Protein AF-A0A966MUZ6-F1 (afdb_monomer_lite)

Radius of gyration: 19.73 Å; chains: 1; bounding box: 74×38×49 Å

pLDDT: mean 81.15, std 21.23, range [25.34, 98.62]

Secondary structure (DSSP, 8-state):
----PPPPP---------PPPPPPSS--TT-PPPTTPPPP-HHHHB-----S-EEETTTTT--TTTSTT-S--EEEE-----B-HHHHHHHHHHHHHHGGG-B--SSS-SEEETTGGGT-HHHHHHHT-HHHHHHHHHHHTS---S-SSTTTTT-EEE--SSTTS-SS-S---SSS------SS-HHHH-PPPP------TTS--------

Sequence (211 aa):
MGISSAAGVDIGTVPDVISPVEFPTSRPSGYEWLPDEEAFDPAVHLELGEPEFSHTLADFGYSPADSEGLATDLAATGPFRILSDRGAAVLLESARRLRVFTRPASTRVENAVRGGCYRSRFLRDLCLSPEVTEAMSRIYGAPVAPHAMPVHLGHMNFEPTHLVDAVDKWHHDTIPLDYVMMVSDPRRLGLGAHEILEMPSREPAGIAHHH

Foldseek 3Di:
DDDDDDDDDCPDDDPDADDAADDDPDFPPPLAADPPQDADDCVQWFDWDAFPDWDFVVNLVDDPVNCPPPQARTDDTHDTGTTDPVNLVSLLVLVVVQQVVFCCPDPFAHTKQFLSLSHYNSQV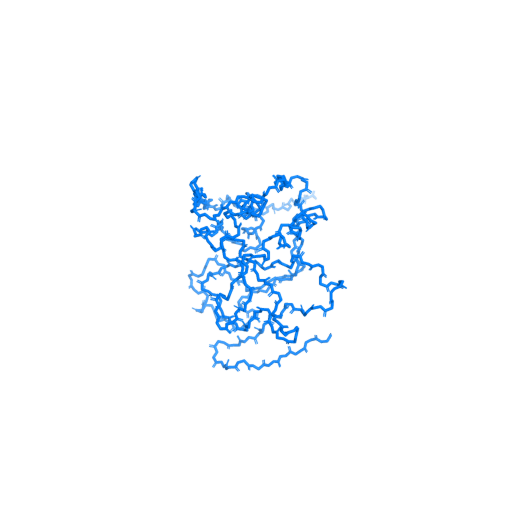CSLQPPVVQVSVCVNRVGHDGRDRDNRRRSMDQDQDPDLVDDSGDDDDDPDSDDDDDDSDDCVPPVRDDDDDDRDDPDDDDDDDDDD

Structure (mmCIF, N/CA/C/O backbone):
data_AF-A0A966MUZ6-F1
#
_entry.id   AF-A0A966MUZ6-F1
#
loop_
_atom_site.group_PDB
_atom_site.id
_atom_site.type_symbol
_atom_site.label_atom_id
_atom_site.label_alt_id
_atom_site.label_comp_id
_atom_site.label_asym_id
_atom_site.label_entity_id
_atom_site.label_seq_id
_atom_site.pdbx_PDB_ins_code
_atom_site.Cartn_x
_atom_site.Cartn_y
_atom_site.Cartn_z
_atom_site.occupancy
_atom_site.B_iso_or_equiv
_atom_site.auth_seq_id
_atom_site.auth_comp_id
_atom_site.auth_asym_id
_atom_site.auth_atom_id
_atom_site.pdbx_PDB_model_num
ATOM 1 N N . MET A 1 1 ? 53.654 -14.800 -4.041 1.00 37.38 1 MET A N 1
ATOM 2 C CA . MET A 1 1 ? 52.243 -15.236 -4.039 1.00 37.38 1 MET A CA 1
ATOM 3 C C . MET A 1 1 ? 51.460 -14.209 -3.246 1.00 37.38 1 MET A C 1
ATOM 5 O O . MET A 1 1 ? 51.498 -14.245 -2.026 1.00 37.38 1 MET A O 1
ATOM 9 N N . GLY A 1 2 ? 50.898 -13.216 -3.933 1.00 32.72 2 GLY A N 1
ATOM 10 C CA . GLY A 1 2 ? 50.076 -12.173 -3.324 1.00 32.72 2 GLY A CA 1
ATOM 11 C C . GLY A 1 2 ? 48.611 -12.502 -3.566 1.00 32.72 2 GLY A C 1
ATOM 12 O O . GLY A 1 2 ? 48.215 -12.708 -4.710 1.00 32.72 2 GLY A O 1
ATOM 13 N N . ILE A 1 3 ? 47.843 -12.600 -2.489 1.00 35.97 3 ILE A N 1
ATOM 14 C CA . ILE A 1 3 ? 46.386 -12.702 -2.514 1.00 35.97 3 ILE A CA 1
ATOM 15 C C . ILE A 1 3 ? 45.818 -11.341 -2.933 1.00 35.97 3 ILE A C 1
ATOM 17 O O . ILE A 1 3 ? 46.058 -10.329 -2.279 1.00 35.97 3 ILE A O 1
ATOM 21 N N . SER A 1 4 ? 45.125 -11.307 -4.069 1.00 33.34 4 SER A N 1
ATOM 22 C CA . SER A 1 4 ? 44.395 -10.129 -4.533 1.00 33.34 4 SER A CA 1
ATOM 23 C C . SER A 1 4 ? 43.101 -10.024 -3.724 1.00 33.34 4 SER A C 1
ATOM 25 O O . SER A 1 4 ? 42.264 -10.923 -3.768 1.00 33.34 4 SER A O 1
ATOM 27 N N . SER A 1 5 ? 42.983 -8.955 -2.936 1.00 37.09 5 SER A N 1
ATOM 28 C CA . SER A 1 5 ? 41.739 -8.556 -2.277 1.00 37.09 5 SER A CA 1
ATOM 29 C C . SER A 1 5 ? 40.750 -8.105 -3.346 1.00 37.09 5 SER A C 1
ATOM 31 O O . SER A 1 5 ? 41.046 -7.175 -4.096 1.00 37.09 5 SER A O 1
ATOM 33 N N . ALA A 1 6 ? 39.583 -8.744 -3.403 1.00 38.09 6 ALA A N 1
ATOM 34 C CA . ALA A 1 6 ? 38.456 -8.251 -4.179 1.00 38.09 6 ALA A CA 1
ATOM 35 C C . ALA A 1 6 ? 38.077 -6.850 -3.673 1.00 38.09 6 ALA A C 1
ATOM 37 O O . ALA A 1 6 ? 37.935 -6.635 -2.467 1.00 38.09 6 ALA A O 1
ATOM 38 N N . ALA A 1 7 ? 37.982 -5.893 -4.593 1.00 39.12 7 ALA A N 1
ATOM 39 C CA . ALA A 1 7 ? 37.491 -4.557 -4.305 1.00 39.12 7 ALA A CA 1
ATOM 40 C C . ALA A 1 7 ? 36.006 -4.653 -3.932 1.00 39.12 7 ALA A C 1
ATOM 42 O O . ALA A 1 7 ? 35.206 -5.183 -4.703 1.00 39.12 7 ALA A O 1
ATOM 43 N N . GLY A 1 8 ? 35.658 -4.178 -2.735 1.00 34.81 8 GLY A N 1
ATOM 44 C CA . GLY A 1 8 ? 34.270 -3.976 -2.344 1.00 34.81 8 GLY A CA 1
ATOM 45 C C . GLY A 1 8 ? 33.630 -2.947 -3.269 1.00 34.81 8 GLY A C 1
ATOM 46 O O . GLY A 1 8 ? 34.231 -1.914 -3.561 1.00 34.81 8 GLY A O 1
ATOM 47 N N . VAL A 1 9 ? 32.432 -3.260 -3.753 1.00 37.59 9 VAL A N 1
ATOM 48 C CA . VAL A 1 9 ? 31.582 -2.301 -4.453 1.00 37.59 9 VAL A CA 1
ATOM 49 C C . VAL A 1 9 ? 31.175 -1.242 -3.433 1.00 37.59 9 VAL A C 1
ATOM 51 O O . VAL A 1 9 ? 30.535 -1.556 -2.431 1.00 37.59 9 VAL A O 1
ATOM 54 N N . ASP A 1 10 ? 31.605 -0.008 -3.673 1.00 40.00 10 ASP A N 1
ATOM 55 C CA . ASP A 1 10 ? 31.152 1.177 -2.954 1.00 40.00 10 ASP A CA 1
ATOM 56 C C . ASP A 1 10 ? 29.676 1.403 -3.309 1.00 40.00 10 ASP A C 1
ATOM 58 O O . ASP A 1 10 ? 29.338 1.938 -4.366 1.00 40.00 10 ASP A O 1
ATOM 62 N N . ILE A 1 11 ? 28.786 0.883 -2.464 1.00 43.09 11 ILE A N 1
ATOM 63 C CA . ILE A 1 11 ? 27.360 1.206 -2.475 1.00 43.09 11 ILE A CA 1
ATOM 64 C C . ILE A 1 11 ? 27.229 2.641 -1.965 1.00 43.09 11 ILE A C 1
ATOM 66 O O . ILE A 1 11 ? 27.108 2.879 -0.765 1.00 43.09 11 ILE A O 1
ATOM 70 N N . GLY A 1 12 ? 27.356 3.586 -2.898 1.00 38.50 12 GLY A N 1
ATOM 71 C CA . GLY A 1 12 ? 27.330 5.019 -2.640 1.00 38.50 12 GLY A CA 1
ATOM 72 C C . GLY A 1 12 ? 26.199 5.453 -1.703 1.00 38.50 12 GLY A C 1
ATOM 73 O O . GLY A 1 12 ? 25.159 4.808 -1.587 1.00 38.50 12 GLY A O 1
ATOM 74 N N . THR A 1 13 ? 26.442 6.571 -1.020 1.00 43.03 13 THR A N 1
ATOM 75 C CA . THR A 1 13 ? 25.521 7.257 -0.104 1.00 43.03 13 THR A CA 1
ATOM 76 C C . THR A 1 13 ? 24.064 7.189 -0.560 1.00 43.03 13 THR A C 1
ATOM 78 O O . THR A 1 13 ? 23.758 7.583 -1.685 1.00 43.03 13 THR A O 1
ATOM 81 N N . VAL A 1 14 ? 23.191 6.726 0.343 1.00 46.84 14 VAL A N 1
ATOM 82 C CA . VAL A 1 14 ? 21.733 6.655 0.169 1.00 46.84 14 VAL A CA 1
ATOM 83 C C . VAL A 1 14 ? 21.221 7.975 -0.434 1.00 46.84 14 VAL A C 1
ATOM 85 O O . VAL A 1 14 ? 21.501 9.028 0.146 1.00 46.84 14 VAL A O 1
ATOM 88 N N . PRO A 1 15 ? 20.532 7.955 -1.590 1.00 51.25 15 PRO A N 1
ATOM 89 C CA . PRO A 1 15 ? 19.990 9.163 -2.207 1.00 51.25 15 PRO A CA 1
ATOM 90 C C . PRO A 1 15 ? 18.976 9.860 -1.285 1.00 51.25 15 PRO A C 1
ATOM 92 O O . PRO A 1 15 ? 18.403 9.230 -0.396 1.00 51.25 15 PRO A O 1
ATOM 95 N N . ASP A 1 16 ? 18.789 11.168 -1.497 1.00 61.94 16 ASP A N 1
ATOM 96 C CA . ASP A 1 16 ? 17.926 12.058 -0.709 1.00 61.94 16 ASP A CA 1
ATOM 97 C C . ASP A 1 16 ? 16.594 11.398 -0.317 1.00 61.94 16 ASP A C 1
ATOM 99 O O . ASP A 1 16 ? 15.773 11.036 -1.162 1.00 61.94 16 ASP A O 1
ATOM 103 N N . VAL A 1 17 ? 16.375 11.254 0.992 1.00 65.31 17 VAL A N 1
ATOM 104 C CA . VAL A 1 17 ? 15.118 10.753 1.555 1.00 65.31 17 VAL A CA 1
ATOM 105 C C . VAL A 1 17 ? 13.993 11.715 1.180 1.00 65.31 17 VAL A C 1
ATOM 107 O O . VAL A 1 17 ? 14.039 12.899 1.520 1.00 65.31 17 VAL A O 1
ATOM 110 N N . ILE A 1 18 ? 12.950 11.210 0.519 1.00 81.25 18 ILE A N 1
ATOM 111 C CA . ILE A 1 18 ? 11.734 11.990 0.286 1.00 81.25 18 ILE A CA 1
ATOM 112 C C . ILE A 1 18 ? 10.925 12.004 1.583 1.00 81.25 18 ILE A C 1
ATOM 114 O O . ILE A 1 18 ? 10.412 10.977 2.026 1.00 81.25 18 ILE A O 1
ATOM 118 N N . SER A 1 19 ? 10.788 13.180 2.195 1.00 80.81 19 SER A N 1
ATOM 119 C CA . SER A 1 19 ? 9.931 13.347 3.370 1.00 80.81 19 SER A CA 1
ATOM 120 C C . SER A 1 19 ? 8.457 13.128 2.997 1.00 80.81 19 SER A C 1
ATOM 122 O O . SER A 1 19 ? 7.959 13.811 2.095 1.00 80.81 19 SER A O 1
ATOM 124 N N . PRO A 1 20 ? 7.727 12.228 3.683 1.00 85.38 20 PRO A N 1
ATOM 125 C CA . PRO A 1 20 ? 6.303 12.045 3.442 1.00 85.38 20 PRO A CA 1
ATOM 126 C C . PRO A 1 20 ? 5.509 13.287 3.845 1.00 85.38 20 PRO A C 1
ATOM 128 O O . PRO A 1 20 ? 5.854 13.995 4.792 1.00 85.38 20 PRO A O 1
ATOM 131 N N . VAL A 1 21 ? 4.385 13.511 3.165 1.00 87.00 21 VAL A N 1
ATOM 132 C CA . VAL A 1 21 ? 3.378 14.463 3.644 1.00 87.00 21 VAL A CA 1
ATOM 133 C C . VAL A 1 21 ? 2.723 13.886 4.896 1.00 87.00 21 VAL A C 1
ATOM 135 O O . VAL A 1 21 ? 2.277 12.738 4.899 1.00 87.00 21 VAL A O 1
ATOM 138 N N . GLU A 1 22 ? 2.650 14.686 5.960 1.00 89.62 22 GLU A N 1
ATOM 139 C CA . GLU A 1 22 ? 2.007 14.267 7.203 1.00 89.62 22 GLU A CA 1
ATOM 140 C C . GLU A 1 22 ? 0.531 13.922 6.979 1.00 89.62 22 GLU A C 1
ATOM 142 O O . GLU A 1 22 ? -0.223 14.653 6.328 1.00 89.62 22 GLU A O 1
ATOM 147 N N . PHE A 1 23 ? 0.092 12.810 7.570 1.00 92.00 23 PHE A N 1
ATOM 148 C CA . PHE A 1 23 ? -1.319 12.458 7.551 1.00 92.00 23 PHE A CA 1
ATOM 149 C C . PHE A 1 23 ? -2.125 13.473 8.380 1.00 92.00 23 PHE A C 1
ATOM 151 O O . PHE A 1 23 ? -1.732 13.777 9.511 1.00 92.00 23 PHE A O 1
ATOM 158 N N . PRO A 1 24 ? -3.274 13.970 7.884 1.00 91.81 24 PRO A N 1
ATOM 159 C CA . PRO A 1 24 ? -4.056 14.977 8.588 1.00 91.81 24 PRO A CA 1
ATOM 160 C C . PRO A 1 24 ? -4.428 14.567 10.015 1.00 91.81 24 PRO A C 1
ATOM 162 O O . PRO A 1 24 ? -4.930 13.471 10.273 1.00 91.81 24 PRO A O 1
ATOM 165 N N . THR A 1 25 ? -4.223 15.488 10.955 1.00 87.94 25 THR A N 1
ATOM 166 C CA . THR A 1 25 ? -4.561 15.284 12.372 1.00 87.94 25 THR A CA 1
ATOM 167 C C . THR A 1 25 ? -6.066 15.387 12.633 1.00 87.94 25 THR A C 1
ATOM 169 O O . THR A 1 25 ? -6.579 14.786 13.581 1.00 87.94 25 THR A O 1
ATOM 172 N N . SER A 1 26 ? -6.794 16.108 11.776 1.00 88.50 26 SER A N 1
ATOM 173 C CA . SER A 1 26 ? -8.253 16.188 11.780 1.00 88.50 26 SER A CA 1
ATOM 174 C C . SER A 1 26 ? -8.867 15.160 10.828 1.00 88.50 26 SER A C 1
ATOM 176 O O . SER A 1 26 ? -8.300 14.810 9.794 1.00 88.50 26 SER A O 1
ATOM 178 N N . ARG A 1 27 ? -10.056 14.661 11.185 1.00 87.12 27 ARG A N 1
ATOM 179 C CA . ARG A 1 27 ? -10.825 13.733 10.347 1.00 87.12 27 ARG A CA 1
ATOM 180 C C . ARG A 1 27 ? -12.069 14.421 9.798 1.00 87.12 27 ARG A C 1
ATOM 182 O O . ARG A 1 27 ? -12.694 15.189 10.537 1.00 87.12 27 ARG A O 1
ATOM 189 N N . PRO A 1 28 ? -12.471 14.122 8.553 1.00 88.06 28 PRO A N 1
ATOM 190 C CA . PRO A 1 28 ? -13.767 14.549 8.052 1.00 88.06 28 PRO A CA 1
ATOM 191 C C . PRO A 1 28 ? -14.905 13.970 8.906 1.00 88.06 28 PRO A C 1
ATOM 193 O O . PRO A 1 28 ? -14.794 12.873 9.458 1.00 88.06 28 PRO A O 1
ATOM 196 N N . SER A 1 29 ? -16.020 14.694 8.995 1.00 91.12 29 SER A N 1
ATOM 197 C CA . SER A 1 29 ? -17.231 14.181 9.645 1.00 91.12 29 SER A CA 1
ATOM 198 C C . SER A 1 29 ? -17.694 12.880 8.975 1.00 91.12 29 SER A C 1
ATOM 200 O O . SER A 1 29 ? -17.621 12.749 7.751 1.00 91.12 29 SER A O 1
ATOM 202 N N . GLY A 1 30 ? -18.135 11.908 9.776 1.00 90.50 30 GLY A N 1
ATOM 203 C CA . GLY A 1 30 ? -18.559 10.594 9.298 1.00 90.50 30 GLY A CA 1
ATOM 204 C C . GLY A 1 30 ? -17.417 9.627 8.992 1.00 90.50 30 GLY A C 1
ATOM 205 O O . GLY A 1 30 ? -17.699 8.563 8.450 1.00 90.50 30 GLY A O 1
ATOM 206 N N . TYR A 1 31 ? -16.152 9.975 9.274 1.00 93.50 31 TYR A N 1
ATOM 207 C CA . TYR A 1 31 ? -14.979 9.090 9.197 1.00 93.50 31 TYR A CA 1
ATOM 208 C C . TYR A 1 31 ? -14.495 8.713 10.600 1.00 93.50 31 TYR A C 1
ATOM 210 O O . TYR A 1 31 ? -13.412 9.091 11.052 1.00 93.50 31 TYR A O 1
ATOM 218 N N . GLU A 1 32 ? -15.346 8.004 11.333 1.00 94.62 32 GLU A N 1
ATOM 219 C CA . GLU A 1 32 ? -14.999 7.437 12.628 1.00 94.62 32 GLU A CA 1
ATOM 220 C C . GLU A 1 32 ? -13.991 6.296 12.463 1.00 94.62 32 GLU A C 1
ATOM 222 O O . GLU A 1 32 ? -14.028 5.540 11.486 1.00 94.62 32 GLU A O 1
ATOM 227 N N . TRP A 1 33 ? -13.103 6.162 13.449 1.00 96.25 33 TRP A N 1
ATOM 228 C CA . TRP A 1 33 ? -12.219 5.007 13.527 1.00 96.25 33 TRP A CA 1
ATOM 229 C C . TRP A 1 33 ? -13.031 3.736 13.749 1.00 96.25 33 TRP A C 1
ATOM 231 O O . TRP A 1 33 ? -13.995 3.727 14.517 1.00 96.25 33 TRP A O 1
ATOM 241 N N . LEU A 1 34 ? -12.583 2.651 13.131 1.00 96.69 34 LEU A N 1
ATOM 242 C CA . LEU A 1 34 ? -13.007 1.311 13.476 1.00 96.69 34 LEU A CA 1
ATOM 243 C C . LEU A 1 34 ? -12.717 1.072 14.973 1.00 96.69 34 LEU A C 1
ATOM 245 O O . LEU A 1 34 ? -11.573 1.243 15.402 1.00 96.69 34 LEU A O 1
ATOM 249 N N . PRO A 1 35 ? -13.726 0.715 15.790 1.00 95.75 35 PRO A N 1
ATOM 250 C CA . PRO A 1 35 ? -13.513 0.439 17.212 1.00 95.75 35 PRO A CA 1
ATOM 251 C C . PRO A 1 35 ? -12.662 -0.820 17.412 1.00 95.75 35 PRO A C 1
ATOM 253 O O . PRO A 1 35 ? -12.691 -1.709 16.566 1.00 95.75 35 PRO A O 1
ATOM 256 N N . ASP A 1 36 ? -11.925 -0.923 18.515 1.00 95.19 36 ASP A N 1
ATOM 257 C CA . ASP A 1 36 ? -11.200 -2.151 18.896 1.00 95.19 36 ASP A CA 1
ATOM 258 C C . ASP A 1 36 ? -10.316 -2.740 17.774 1.00 95.19 36 ASP A C 1
ATOM 260 O O . ASP A 1 36 ? -10.179 -3.953 17.627 1.00 95.19 36 ASP A O 1
ATOM 264 N N . GLU A 1 37 ? -9.764 -1.879 16.915 1.00 96.62 37 GLU A N 1
ATOM 265 C CA . GLU A 1 37 ? -8.803 -2.284 15.895 1.00 96.62 37 GLU A CA 1
ATOM 266 C C . GLU A 1 37 ? -7.418 -2.445 16.528 1.00 96.62 37 GLU A C 1
ATOM 268 O O . GLU A 1 37 ? -6.976 -1.591 17.301 1.00 96.62 37 GLU A O 1
ATOM 273 N N . GLU A 1 38 ? -6.736 -3.540 16.195 1.00 97.81 38 GLU A N 1
ATOM 274 C CA . GLU A 1 38 ? -5.360 -3.771 16.627 1.00 97.81 38 GLU A CA 1
ATOM 275 C C . GLU A 1 38 ? -4.440 -2.661 16.111 1.00 97.81 38 GLU A C 1
ATOM 277 O O . GLU A 1 38 ? -4.517 -2.251 14.951 1.00 97.81 38 GLU A O 1
ATOM 282 N N . ALA A 1 39 ? -3.567 -2.163 16.985 1.00 97.81 39 ALA A N 1
ATOM 283 C CA . ALA A 1 39 ? -2.572 -1.178 16.597 1.00 97.81 39 ALA A CA 1
ATOM 284 C C . ALA A 1 39 ? -1.523 -1.827 15.688 1.00 97.81 39 ALA A C 1
ATOM 286 O O . ALA A 1 39 ? -1.045 -2.927 15.967 1.00 97.81 39 ALA A O 1
ATOM 287 N N . PHE A 1 40 ? -1.147 -1.127 14.619 1.00 98.56 40 PHE A N 1
ATOM 288 C CA . PHE A 1 40 ? -0.053 -1.569 13.771 1.00 98.56 40 PHE A CA 1
ATOM 289 C C . PHE A 1 40 ? 1.271 -1.499 14.541 1.00 98.56 40 PHE A C 1
ATOM 291 O O . PHE A 1 40 ? 1.626 -0.479 15.127 1.00 98.56 40 PHE A O 1
ATOM 298 N N . ASP A 1 41 ? 1.988 -2.610 14.503 1.00 98.56 41 ASP A N 1
ATOM 299 C CA . ASP A 1 41 ? 3.344 -2.793 15.016 1.00 98.56 41 ASP A CA 1
ATOM 300 C C . ASP A 1 41 ? 4.179 -3.461 13.911 1.00 98.56 41 ASP A C 1
ATOM 302 O O . ASP A 1 41 ? 3.896 -4.619 13.574 1.00 98.56 41 ASP A O 1
ATOM 306 N N . PRO A 1 42 ? 5.175 -2.777 13.327 1.00 98.44 42 PRO A N 1
ATOM 307 C CA . PRO A 1 42 ? 5.955 -3.334 12.231 1.00 98.44 42 PRO A CA 1
ATOM 308 C C . PRO A 1 42 ? 6.695 -4.620 12.623 1.00 98.44 42 PRO A C 1
ATOM 310 O O . PRO A 1 42 ? 6.810 -5.516 11.792 1.00 98.44 42 PRO A O 1
ATOM 313 N N . ALA A 1 43 ? 7.113 -4.779 13.884 1.00 98.38 43 ALA A N 1
ATOM 314 C CA . ALA A 1 43 ? 7.832 -5.970 14.342 1.00 98.38 43 ALA A CA 1
ATOM 315 C C . ALA A 1 43 ? 6.941 -7.222 14.430 1.00 98.38 43 ALA A C 1
ATOM 317 O O . ALA A 1 43 ? 7.442 -8.346 14.407 1.00 98.38 43 ALA A O 1
ATOM 318 N N . VAL A 1 44 ? 5.623 -7.039 14.541 1.00 98.62 44 VAL A N 1
ATOM 319 C CA . VAL A 1 44 ? 4.640 -8.132 14.600 1.00 98.62 44 VAL A CA 1
ATOM 320 C C . VAL A 1 44 ? 3.996 -8.373 13.238 1.00 98.62 44 VAL A C 1
ATOM 322 O O . VAL A 1 44 ? 3.724 -9.517 12.862 1.00 98.62 44 VAL A O 1
ATOM 325 N N . HIS A 1 45 ? 3.698 -7.301 12.508 1.00 98.62 45 HIS A N 1
ATOM 326 C CA . HIS A 1 45 ? 2.805 -7.350 11.354 1.00 98.62 45 HIS A CA 1
ATOM 327 C C . HIS A 1 45 ? 3.523 -7.376 10.010 1.00 98.62 45 HIS A C 1
ATOM 329 O O . HIS A 1 45 ? 2.898 -7.780 9.029 1.00 98.62 45 HIS A O 1
ATOM 335 N N . LEU A 1 46 ? 4.792 -6.969 9.942 1.00 98.56 46 LEU A N 1
ATOM 336 C CA . LEU A 1 46 ? 5.562 -7.019 8.705 1.00 98.56 46 LEU A CA 1
ATOM 337 C C . LEU A 1 46 ? 6.410 -8.287 8.625 1.00 98.56 46 LEU A C 1
ATOM 339 O O . LEU A 1 46 ? 6.927 -8.794 9.615 1.00 98.56 46 LEU A O 1
ATOM 343 N N . GLU A 1 47 ? 6.558 -8.775 7.402 1.00 97.50 47 GLU A N 1
ATOM 344 C CA . GLU A 1 47 ? 7.485 -9.834 7.015 1.00 97.50 47 GLU A CA 1
ATOM 345 C C . GLU A 1 47 ? 7.937 -9.530 5.582 1.00 97.50 47 GLU A C 1
ATOM 347 O O . GLU A 1 47 ? 7.537 -10.189 4.622 1.00 97.50 47 GLU A O 1
ATOM 352 N N . LEU A 1 48 ? 8.682 -8.429 5.448 1.00 97.31 48 LEU A N 1
ATOM 353 C CA . LEU A 1 48 ? 9.111 -7.878 4.164 1.00 97.31 48 LEU A CA 1
ATOM 354 C C . LEU A 1 48 ? 10.088 -8.846 3.483 1.00 97.31 48 LEU A C 1
ATOM 356 O O . LEU A 1 48 ? 11.172 -9.109 4.004 1.00 97.31 48 LEU A O 1
ATOM 360 N N . GLY A 1 49 ? 9.685 -9.379 2.334 1.00 95.62 49 GLY A N 1
ATOM 361 C CA . GLY A 1 49 ? 10.515 -10.184 1.443 1.00 95.62 49 GLY A CA 1
ATOM 362 C C . GLY A 1 49 ? 10.958 -9.400 0.209 1.00 95.62 49 GLY A C 1
ATOM 363 O O . GLY A 1 49 ? 10.613 -8.233 0.043 1.00 95.62 49 GLY A O 1
ATOM 364 N N . GLU A 1 50 ? 11.688 -10.076 -0.672 1.00 94.19 50 GLU A N 1
ATOM 365 C CA . GLU A 1 50 ? 12.149 -9.539 -1.957 1.00 94.19 50 GLU A CA 1
ATOM 366 C C . GLU A 1 50 ? 11.428 -10.252 -3.116 1.00 94.19 50 GLU A C 1
ATOM 368 O O . GLU A 1 50 ? 11.061 -11.427 -2.968 1.00 94.19 50 GLU A O 1
ATOM 373 N N . PRO A 1 51 ? 11.201 -9.579 -4.258 1.00 94.50 51 PRO A N 1
ATOM 374 C CA . PRO A 1 51 ? 10.638 -10.211 -5.447 1.00 94.50 51 PRO A CA 1
ATOM 375 C C . PRO A 1 51 ? 11.587 -11.262 -6.031 1.00 94.50 51 PRO A C 1
ATOM 377 O O . PRO A 1 51 ? 12.801 -11.073 -6.072 1.00 94.50 51 PRO A O 1
ATOM 380 N N . GLU A 1 52 ? 11.027 -12.371 -6.522 1.00 90.69 52 GLU A N 1
ATOM 381 C CA . GLU A 1 52 ? 11.810 -13.437 -7.173 1.00 90.69 52 GLU A CA 1
ATOM 382 C C . GLU A 1 52 ? 12.392 -12.985 -8.522 1.00 90.69 52 GLU A C 1
ATOM 384 O O . GLU A 1 52 ? 13.452 -13.451 -8.940 1.00 90.69 52 GLU A O 1
ATOM 389 N N . PHE A 1 53 ? 11.714 -12.051 -9.190 1.00 91.19 53 PHE A N 1
ATOM 390 C CA . PHE A 1 53 ? 12.155 -11.444 -10.438 1.00 91.19 53 PHE A CA 1
ATOM 391 C C . PHE A 1 53 ? 11.661 -10.001 -10.558 1.00 91.19 53 PHE A C 1
ATOM 393 O O . PHE A 1 53 ? 10.652 -9.612 -9.962 1.00 91.19 53 PHE A O 1
ATOM 400 N N . SER A 1 54 ? 12.352 -9.228 -11.387 1.00 94.88 54 SER A N 1
ATOM 401 C CA . SER A 1 54 ? 11.933 -7.908 -11.844 1.00 94.88 54 SER A CA 1
ATOM 402 C C . SER A 1 54 ? 12.058 -7.821 -13.362 1.00 94.88 54 SER A C 1
ATOM 404 O O . SER A 1 54 ? 12.904 -8.478 -13.966 1.00 94.88 54 SER A O 1
ATOM 406 N N . HIS A 1 55 ? 11.197 -7.009 -13.963 1.00 93.81 55 HIS A N 1
ATOM 407 C CA . HIS A 1 55 ? 11.245 -6.635 -15.368 1.00 93.81 55 HIS A CA 1
ATOM 408 C C . HIS A 1 55 ? 11.456 -5.130 -15.473 1.00 93.81 55 HIS A C 1
ATOM 410 O O . HIS A 1 55 ? 10.839 -4.348 -14.744 1.00 93.81 55 HIS A O 1
ATOM 416 N N . THR A 1 56 ? 12.305 -4.735 -16.406 1.00 93.56 56 THR A N 1
ATOM 417 C CA . THR A 1 56 ? 12.552 -3.348 -16.789 1.00 93.56 56 THR A CA 1
ATOM 418 C C . THR A 1 56 ? 11.628 -2.931 -17.928 1.00 93.56 56 THR A C 1
ATOM 420 O O . THR A 1 56 ? 11.098 -3.767 -18.656 1.00 93.56 56 THR A O 1
ATOM 423 N N . LEU A 1 57 ? 11.481 -1.629 -18.157 1.00 91.75 57 LEU A N 1
ATOM 424 C CA . LEU A 1 57 ? 10.773 -1.096 -19.323 1.00 91.75 57 LEU A CA 1
ATOM 425 C C . LEU A 1 57 ? 11.375 -1.623 -20.642 1.00 91.75 57 LEU A C 1
ATOM 427 O O . LEU A 1 57 ? 10.648 -1.881 -21.598 1.00 91.75 57 LEU A O 1
ATOM 431 N N . ALA A 1 58 ? 12.686 -1.864 -20.699 1.00 92.38 58 ALA A N 1
ATOM 432 C CA . ALA A 1 58 ? 13.317 -2.437 -21.886 1.00 92.38 58 ALA A CA 1
ATOM 433 C C . ALA A 1 58 ? 12.853 -3.879 -22.166 1.00 92.38 58 ALA A C 1
ATOM 435 O O . ALA A 1 58 ? 12.664 -4.230 -23.332 1.00 92.38 58 ALA A O 1
ATOM 436 N N . ASP A 1 59 ? 12.602 -4.683 -21.125 1.00 91.12 59 ASP A N 1
ATOM 437 C CA . ASP A 1 59 ? 12.055 -6.043 -21.269 1.00 91.12 59 ASP A CA 1
ATOM 438 C C . ASP A 1 59 ? 10.652 -6.025 -21.899 1.00 91.12 59 ASP A C 1
ATOM 440 O O . ASP A 1 59 ? 10.279 -6.946 -22.620 1.00 91.12 59 ASP A O 1
ATOM 444 N N . PHE A 1 60 ? 9.917 -4.925 -21.712 1.00 87.94 60 PHE A N 1
ATOM 445 C CA . PHE A 1 60 ? 8.620 -4.653 -22.337 1.00 87.94 60 PHE A CA 1
ATOM 446 C C . PHE A 1 60 ? 8.713 -3.935 -23.699 1.00 87.94 60 PHE A C 1
ATOM 448 O O . PHE A 1 60 ? 7.693 -3.565 -24.283 1.00 87.94 60 PHE A O 1
ATOM 455 N N . GLY A 1 61 ? 9.919 -3.728 -24.236 1.00 90.94 61 GLY A N 1
ATOM 456 C CA . GLY A 1 61 ? 10.138 -3.135 -25.558 1.00 90.94 61 GLY A CA 1
ATOM 457 C C . GLY A 1 61 ? 10.133 -1.605 -25.602 1.00 90.94 61 GLY A C 1
ATOM 458 O O . GLY A 1 61 ? 10.106 -1.037 -26.697 1.00 90.94 61 GLY A O 1
ATOM 459 N N . TYR A 1 62 ? 10.180 -0.926 -24.453 1.00 89.38 62 TYR A N 1
ATOM 460 C CA . TYR A 1 62 ? 10.373 0.523 -24.410 1.00 89.38 62 TYR A CA 1
ATOM 461 C C . TYR A 1 62 ? 11.814 0.881 -24.780 1.00 89.38 62 TYR A C 1
ATOM 463 O O . TYR A 1 62 ? 12.777 0.227 -24.373 1.00 89.38 62 TYR A O 1
ATOM 471 N N . SER A 1 63 ? 11.971 1.935 -25.577 1.00 91.56 63 SER A N 1
ATOM 472 C CA . SER A 1 63 ? 13.286 2.434 -25.964 1.00 91.56 63 SER A CA 1
ATOM 473 C C . SER A 1 63 ? 13.886 3.319 -24.863 1.00 91.56 63 SER A C 1
ATOM 475 O O . SER A 1 63 ? 13.151 3.888 -24.058 1.00 91.56 63 SER A O 1
ATOM 477 N N . PRO A 1 64 ? 15.212 3.549 -24.858 1.00 89.06 64 PRO A N 1
ATOM 478 C CA . PRO A 1 64 ? 15.831 4.502 -23.934 1.00 89.06 64 PRO A CA 1
ATOM 479 C C . PRO A 1 64 ? 15.240 5.920 -24.005 1.00 89.06 64 PRO A C 1
ATOM 481 O O . PRO A 1 64 ? 15.270 6.636 -23.012 1.00 89.06 64 PRO A O 1
ATOM 484 N N . ALA A 1 65 ? 14.698 6.319 -25.162 1.00 90.62 65 ALA A N 1
ATOM 485 C CA . ALA A 1 65 ? 14.026 7.606 -25.327 1.00 90.62 65 ALA A CA 1
ATOM 486 C C . ALA A 1 65 ? 12.647 7.645 -24.645 1.00 90.62 65 ALA A C 1
ATOM 488 O O . ALA A 1 65 ? 12.215 8.710 -24.220 1.00 90.62 65 ALA A O 1
ATOM 489 N N . ASP A 1 66 ? 11.965 6.501 -24.517 1.00 86.88 66 ASP A N 1
ATOM 490 C CA . ASP A 1 66 ? 10.688 6.411 -23.799 1.00 86.88 66 ASP A CA 1
ATOM 491 C C . ASP A 1 66 ? 10.889 6.478 -22.274 1.00 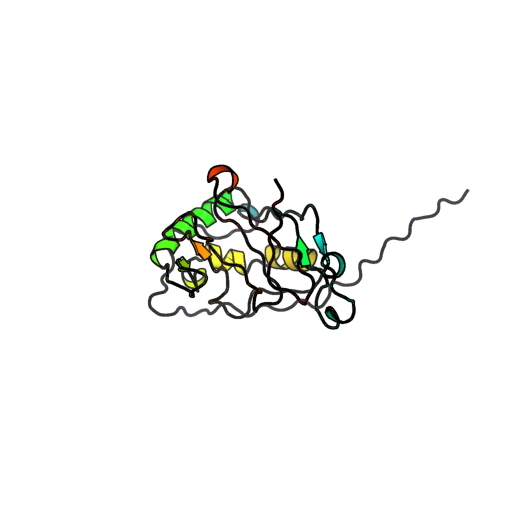86.88 66 ASP A C 1
ATOM 493 O O . ASP A 1 66 ? 10.000 6.928 -21.555 1.00 86.88 66 ASP A O 1
ATOM 497 N N . SER A 1 67 ? 12.067 6.068 -21.790 1.00 85.12 67 SER A N 1
ATOM 498 C CA . SER A 1 67 ? 12.422 6.058 -20.363 1.00 85.12 67 SER A CA 1
ATOM 499 C C . SER A 1 67 ? 13.212 7.292 -19.908 1.00 85.12 67 SER A C 1
ATOM 501 O O . SER A 1 67 ? 13.631 7.371 -18.750 1.00 85.12 67 SER A O 1
ATOM 503 N N . GLU A 1 68 ? 13.450 8.259 -20.798 1.00 89.56 68 GLU A N 1
ATOM 504 C CA . GLU A 1 68 ? 14.230 9.455 -20.479 1.00 89.56 68 GLU A CA 1
ATOM 505 C C . GLU A 1 68 ? 13.525 10.298 -19.400 1.00 89.56 68 GLU A C 1
ATOM 507 O O . GLU A 1 68 ? 12.381 10.723 -19.553 1.00 89.56 68 GLU A O 1
ATOM 512 N N . GLY A 1 69 ? 14.222 10.557 -18.288 1.00 86.75 69 GLY A N 1
ATOM 513 C CA . GLY A 1 69 ? 13.708 11.372 -17.182 1.00 86.75 69 GLY A CA 1
ATOM 514 C C . GLY A 1 69 ? 12.787 10.643 -16.198 1.00 86.75 69 GLY A C 1
ATOM 515 O O . GLY A 1 69 ? 12.288 11.281 -15.269 1.00 86.75 69 GLY A O 1
ATOM 516 N N . LEU A 1 70 ? 12.574 9.332 -16.357 1.00 90.50 70 LEU A N 1
ATOM 517 C CA . LEU A 1 70 ? 11.881 8.527 -15.353 1.00 90.50 70 LEU A CA 1
ATOM 518 C C . LEU A 1 70 ? 12.757 8.325 -14.111 1.00 90.50 70 LEU A C 1
ATOM 520 O O . LEU A 1 70 ? 13.983 8.264 -14.191 1.00 90.50 70 LEU A O 1
ATOM 524 N N . ALA A 1 71 ? 12.111 8.212 -12.950 1.00 89.81 71 ALA A N 1
ATOM 525 C CA . ALA A 1 71 ? 12.804 7.990 -11.680 1.00 89.81 71 ALA A CA 1
ATOM 526 C C . ALA A 1 71 ? 13.392 6.571 -11.570 1.00 89.81 71 ALA A C 1
ATOM 528 O O . ALA A 1 71 ? 14.329 6.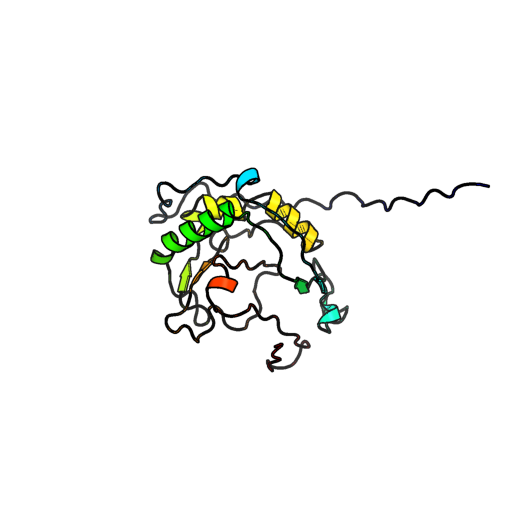357 -10.809 1.00 89.81 71 ALA A O 1
ATOM 529 N N . THR A 1 72 ? 12.829 5.619 -12.314 1.00 92.81 72 THR A N 1
ATOM 530 C CA . THR A 1 72 ? 13.231 4.213 -12.362 1.00 92.81 72 THR A CA 1
ATOM 531 C C . THR A 1 72 ? 12.899 3.629 -13.733 1.00 92.81 72 THR A C 1
ATOM 533 O O . THR A 1 72 ? 11.991 4.114 -14.412 1.00 92.81 72 THR A O 1
ATOM 536 N N . ASP A 1 73 ? 13.637 2.601 -14.138 1.00 92.81 73 ASP A N 1
ATOM 537 C CA . ASP A 1 73 ? 13.346 1.775 -15.306 1.00 92.81 73 ASP A CA 1
ATOM 538 C C . ASP A 1 73 ? 12.575 0.495 -14.949 1.00 92.81 73 ASP A C 1
ATOM 540 O O . ASP A 1 73 ? 12.277 -0.296 -15.845 1.00 92.81 73 ASP A O 1
ATOM 544 N N . LEU A 1 74 ? 12.229 0.283 -13.674 1.00 93.75 74 LEU A N 1
ATOM 545 C CA . LEU A 1 74 ? 11.403 -0.839 -13.246 1.00 93.75 74 LEU A CA 1
ATOM 546 C C . LEU A 1 74 ? 10.006 -0.744 -13.873 1.00 93.75 74 LEU A C 1
ATOM 548 O O . LEU A 1 74 ? 9.317 0.264 -13.737 1.00 93.75 74 LEU A O 1
ATOM 552 N N . ALA A 1 75 ? 9.570 -1.832 -14.501 1.00 92.00 75 ALA A N 1
ATOM 553 C CA . ALA A 1 75 ? 8.235 -1.962 -15.071 1.00 92.00 75 ALA A CA 1
ATOM 554 C C . ALA A 1 75 ? 7.327 -2.880 -14.245 1.00 92.00 75 ALA A C 1
ATOM 556 O O . ALA A 1 75 ? 6.147 -2.588 -14.074 1.00 92.00 75 ALA A O 1
ATOM 557 N N . ALA A 1 76 ? 7.859 -3.994 -13.736 1.00 92.81 76 ALA A N 1
ATOM 558 C CA . ALA A 1 76 ? 7.089 -4.954 -12.952 1.00 92.81 76 ALA A CA 1
ATOM 559 C C . ALA A 1 76 ? 7.985 -5.814 -12.056 1.00 92.81 76 ALA A C 1
ATOM 561 O O . ALA A 1 76 ? 9.182 -5.959 -12.298 1.00 92.81 76 ALA A O 1
ATOM 562 N N . THR A 1 77 ? 7.384 -6.442 -11.047 1.00 93.50 77 THR A N 1
ATOM 563 C CA . THR A 1 77 ? 8.039 -7.460 -10.215 1.00 93.50 77 THR A CA 1
ATOM 564 C C . THR A 1 77 ? 7.157 -8.692 -10.072 1.00 93.50 77 THR A C 1
ATOM 566 O O . THR A 1 77 ? 5.937 -8.622 -10.234 1.00 93.50 77 THR A O 1
ATOM 569 N N . GLY A 1 78 ? 7.780 -9.827 -9.758 1.00 90.00 78 GLY A N 1
ATOM 570 C CA . GLY A 1 78 ? 7.068 -10.988 -9.238 1.00 90.00 78 GLY A CA 1
ATOM 571 C C . GLY A 1 78 ? 6.481 -10.714 -7.847 1.00 90.00 78 GLY A C 1
ATOM 572 O O . GLY A 1 78 ? 6.905 -9.778 -7.170 1.00 90.00 78 GLY A O 1
ATOM 573 N N . PRO A 1 79 ? 5.517 -11.526 -7.381 1.00 91.00 79 PRO A N 1
ATOM 574 C CA . PRO A 1 79 ? 4.923 -11.343 -6.062 1.00 91.00 79 PRO A CA 1
ATOM 575 C C . PRO A 1 79 ? 5.957 -11.555 -4.950 1.00 91.00 79 PRO A C 1
ATOM 577 O O . PRO A 1 79 ? 6.778 -12.469 -5.006 1.00 91.00 79 PRO A O 1
ATOM 580 N N . PHE A 1 80 ? 5.860 -10.754 -3.892 1.00 92.56 80 PHE A N 1
ATOM 581 C CA . PHE A 1 80 ? 6.686 -10.872 -2.693 1.00 92.56 80 PHE A CA 1
ATOM 582 C C . PHE A 1 80 ? 5.858 -10.624 -1.434 1.00 92.56 80 PHE A C 1
ATOM 584 O O . PHE A 1 80 ? 4.708 -10.180 -1.479 1.00 92.56 80 PHE A O 1
ATOM 591 N N . ARG A 1 81 ? 6.430 -10.974 -0.281 1.00 93.88 81 ARG A N 1
ATOM 592 C CA . ARG A 1 81 ? 5.748 -10.869 1.009 1.00 93.88 81 ARG A CA 1
ATOM 593 C C . ARG A 1 81 ? 5.922 -9.471 1.599 1.00 93.88 81 ARG A C 1
ATOM 595 O O . ARG A 1 81 ? 7.012 -8.915 1.563 1.00 93.88 81 ARG A O 1
ATOM 602 N N . ILE A 1 82 ? 4.843 -8.923 2.160 1.00 96.00 82 ILE A N 1
ATOM 603 C CA . ILE A 1 82 ? 4.863 -7.662 2.921 1.00 96.00 82 ILE A CA 1
ATOM 604 C C . ILE A 1 82 ? 4.442 -7.914 4.369 1.00 96.00 82 ILE A C 1
ATOM 606 O O . ILE A 1 82 ? 5.099 -7.467 5.307 1.00 96.00 82 ILE A O 1
ATOM 610 N N . LEU A 1 83 ? 3.334 -8.631 4.555 1.00 96.88 83 LEU A N 1
ATOM 611 C CA . LEU A 1 83 ? 2.742 -8.876 5.865 1.00 96.88 83 LEU A CA 1
ATOM 612 C C . LEU A 1 83 ? 3.118 -10.254 6.402 1.00 96.88 83 LEU A C 1
ATOM 614 O O . LEU A 1 83 ? 3.133 -11.238 5.659 1.00 96.88 83 LEU A O 1
ATOM 618 N N . SER A 1 84 ? 3.313 -10.324 7.716 1.00 96.94 84 SER A N 1
ATOM 619 C CA . SER A 1 84 ? 3.290 -11.584 8.455 1.00 96.94 84 SER A CA 1
ATOM 620 C C . SER A 1 84 ? 1.885 -12.197 8.424 1.00 96.94 84 SER A C 1
ATOM 622 O O . SER A 1 84 ? 0.900 -11.532 8.088 1.00 96.94 84 SER A O 1
ATOM 624 N N . ASP A 1 85 ? 1.745 -13.452 8.856 1.00 95.19 85 ASP A N 1
ATOM 625 C CA . ASP A 1 85 ? 0.425 -14.091 8.955 1.00 95.19 85 ASP A CA 1
ATOM 626 C C . ASP A 1 85 ? -0.519 -13.317 9.895 1.00 95.19 85 ASP A C 1
ATOM 628 O O . ASP A 1 85 ? -1.725 -13.234 9.642 1.00 95.19 85 ASP A O 1
ATOM 632 N N . ARG A 1 86 ? 0.021 -12.694 10.958 1.00 97.19 86 ARG A N 1
ATOM 633 C CA . ARG A 1 86 ? -0.762 -11.829 11.850 1.00 97.19 86 ARG A CA 1
ATOM 634 C C . ARG A 1 86 ? -1.156 -10.532 11.153 1.00 97.19 86 ARG A C 1
ATOM 636 O O . ARG A 1 86 ? -2.329 -10.169 11.208 1.00 97.19 86 ARG A O 1
ATOM 643 N N . GLY A 1 87 ? -0.216 -9.872 10.473 1.00 97.56 87 GLY A N 1
ATOM 644 C CA . GLY A 1 87 ? -0.488 -8.659 9.698 1.00 97.56 87 GLY A CA 1
ATOM 645 C C . GLY A 1 87 ? -1.576 -8.875 8.649 1.00 97.56 87 GLY A C 1
ATOM 646 O O . GLY A 1 87 ? -2.526 -8.097 8.573 1.00 97.56 87 GLY A O 1
ATOM 647 N N . ALA A 1 88 ? -1.497 -9.982 7.908 1.00 95.62 88 ALA A N 1
ATOM 648 C CA . ALA A 1 88 ? -2.498 -10.364 6.920 1.00 95.62 88 ALA A CA 1
ATOM 649 C C . ALA A 1 88 ? -3.874 -10.612 7.560 1.00 95.62 88 ALA A C 1
ATOM 651 O O . ALA A 1 88 ? -4.891 -10.161 7.035 1.00 95.62 88 ALA A O 1
ATOM 652 N N . ALA A 1 89 ? -3.923 -11.282 8.717 1.00 95.31 89 ALA A N 1
ATOM 653 C CA . ALA A 1 89 ? -5.174 -11.525 9.433 1.00 95.31 89 ALA A CA 1
ATOM 654 C C . ALA A 1 89 ? -5.839 -10.226 9.919 1.00 95.31 89 ALA A C 1
ATOM 656 O O . ALA A 1 89 ? -7.055 -10.079 9.779 1.00 95.31 89 ALA A O 1
ATOM 657 N N . VAL A 1 90 ? -5.059 -9.285 10.460 1.00 97.62 90 VAL A N 1
ATOM 658 C CA . VAL A 1 90 ? -5.576 -7.983 10.907 1.00 97.62 90 VAL A CA 1
ATOM 659 C C . VAL A 1 90 ? -6.048 -7.158 9.711 1.00 97.62 90 VAL A C 1
ATOM 661 O O . VAL A 1 90 ? -7.170 -6.658 9.739 1.00 97.62 90 VAL A O 1
ATOM 664 N N . LEU A 1 91 ? -5.267 -7.087 8.626 1.00 97.00 91 LEU A N 1
ATOM 665 C CA . LEU A 1 91 ? -5.666 -6.347 7.428 1.00 97.00 91 LEU A CA 1
ATOM 666 C C . LEU A 1 91 ? -6.947 -6.909 6.799 1.00 97.00 91 LEU A C 1
ATOM 668 O O . LEU A 1 91 ? -7.818 -6.140 6.393 1.00 97.00 91 LEU A O 1
ATOM 672 N N . LEU A 1 92 ? -7.086 -8.237 6.742 1.00 95.19 92 LEU A N 1
ATOM 673 C CA . LEU A 1 92 ? -8.294 -8.889 6.239 1.00 95.19 92 LEU A CA 1
ATOM 674 C C . LEU A 1 92 ? -9.520 -8.557 7.094 1.00 95.19 92 LEU A C 1
ATOM 676 O O . LEU A 1 92 ? -10.600 -8.309 6.554 1.00 95.19 92 LEU A O 1
ATOM 680 N N . GLU A 1 93 ? -9.368 -8.525 8.417 1.00 96.38 93 GLU A N 1
ATOM 681 C CA . GLU A 1 93 ? -10.447 -8.118 9.313 1.00 96.38 93 GLU A CA 1
ATOM 682 C C . GLU A 1 93 ? -10.800 -6.635 9.134 1.00 96.38 93 GLU A C 1
ATOM 684 O O . GLU A 1 93 ? -11.972 -6.298 8.951 1.00 96.38 93 GLU A O 1
ATOM 689 N N . SER A 1 94 ? -9.806 -5.744 9.078 1.00 97.12 94 SER A N 1
ATOM 690 C CA . SER A 1 94 ? -10.022 -4.324 8.781 1.00 97.12 94 SER A CA 1
ATOM 691 C C . SER A 1 94 ? -10.735 -4.134 7.439 1.00 97.12 94 SER A C 1
ATOM 693 O O . SER A 1 94 ? -11.709 -3.386 7.371 1.00 97.12 94 SER A O 1
ATOM 695 N N . ALA A 1 95 ? -10.342 -4.858 6.386 1.00 96.19 95 ALA A N 1
ATOM 696 C CA . ALA A 1 95 ? -10.994 -4.800 5.078 1.00 96.19 95 ALA A CA 1
ATOM 697 C C . ALA A 1 95 ? -12.466 -5.240 5.138 1.00 96.19 95 ALA A C 1
ATOM 699 O O . ALA A 1 95 ? -13.343 -4.546 4.618 1.00 96.19 95 ALA A O 1
ATOM 700 N N . ARG A 1 96 ? -12.779 -6.341 5.837 1.00 95.38 96 ARG A N 1
ATOM 701 C CA . ARG A 1 96 ? -14.170 -6.795 6.044 1.00 95.38 96 ARG A CA 1
ATOM 702 C C . ARG A 1 96 ? -15.020 -5.737 6.732 1.00 95.38 96 ARG A C 1
ATOM 704 O O . ARG A 1 96 ? -16.154 -5.494 6.325 1.00 95.38 96 ARG A O 1
ATOM 711 N N . ARG A 1 97 ? -14.462 -5.081 7.746 1.00 97.06 97 ARG A N 1
ATOM 712 C CA . ARG A 1 97 ? -15.136 -4.017 8.494 1.00 97.06 97 ARG A CA 1
ATOM 713 C C . ARG A 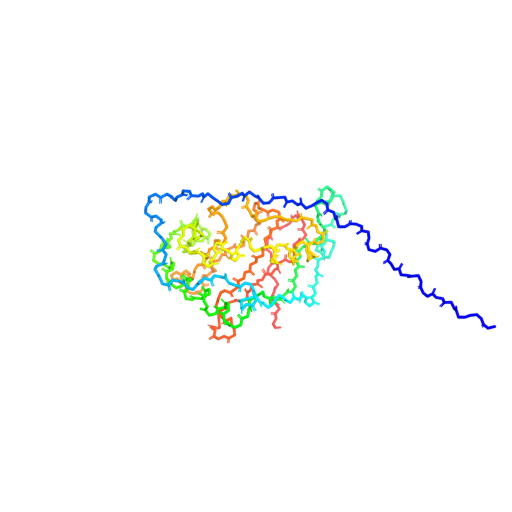1 97 ? -15.292 -2.742 7.668 1.00 97.06 97 ARG A C 1
ATOM 715 O O . ARG A 1 97 ? -16.306 -2.062 7.790 1.00 97.06 97 ARG A O 1
ATOM 722 N N . LEU A 1 98 ? -14.334 -2.438 6.791 1.00 97.00 98 LEU A N 1
ATOM 723 C CA . LEU A 1 98 ? -14.406 -1.307 5.866 1.00 97.00 98 LEU A CA 1
ATOM 724 C C . LEU A 1 98 ? -15.409 -1.523 4.725 1.00 97.00 98 LEU A C 1
ATOM 726 O O . LEU A 1 98 ? -15.895 -0.540 4.166 1.00 97.00 98 LEU A O 1
ATOM 730 N N . ARG A 1 99 ? -15.775 -2.773 4.404 1.00 95.38 99 ARG A N 1
ATOM 731 C CA . ARG A 1 99 ? -16.670 -3.121 3.284 1.00 95.38 99 ARG A CA 1
ATOM 732 C C . ARG A 1 99 ? -18.007 -2.372 3.304 1.00 95.38 99 ARG A C 1
ATOM 734 O O . ARG A 1 99 ? -18.551 -2.064 2.247 1.00 95.38 99 ARG A O 1
ATOM 741 N N . VAL A 1 100 ? -18.526 -2.007 4.479 1.00 95.25 100 VAL A N 1
ATOM 742 C CA . VAL A 1 100 ? -19.776 -1.224 4.614 1.00 95.25 100 VAL A CA 1
ATOM 743 C C . VAL A 1 100 ? -19.682 0.196 4.029 1.00 95.25 100 VAL A C 1
ATOM 745 O O . VAL A 1 100 ? -20.702 0.831 3.753 1.00 95.25 100 VAL A O 1
ATOM 748 N N . PHE A 1 101 ? -18.466 0.701 3.812 1.00 95.56 101 PHE A N 1
ATOM 749 C CA . PHE A 1 101 ? -18.196 2.017 3.229 1.00 95.56 101 PHE A CA 1
ATOM 750 C C . PHE A 1 101 ? -17.933 1.966 1.721 1.00 95.56 101 PHE A C 1
ATOM 752 O O . PHE A 1 101 ? -17.602 2.997 1.137 1.00 95.56 101 PHE A O 1
ATOM 759 N N . THR A 1 102 ? -18.082 0.799 1.088 1.00 95.19 102 THR A N 1
ATOM 760 C CA . THR A 1 102 ? -17.882 0.640 -0.356 1.00 95.19 102 THR A CA 1
ATOM 761 C C . THR A 1 102 ? -18.803 1.551 -1.155 1.00 95.19 102 THR A C 1
ATOM 763 O O . THR A 1 102 ? -19.983 1.732 -0.837 1.00 95.19 102 THR A O 1
ATOM 766 N N . ARG A 1 103 ? -18.249 2.162 -2.198 1.00 92.69 103 ARG A N 1
ATOM 767 C CA . ARG A 1 103 ? -18.969 2.955 -3.193 1.00 92.69 103 ARG A CA 1
ATOM 768 C C . ARG A 1 103 ? -18.381 2.661 -4.577 1.00 92.69 103 ARG A C 1
ATOM 770 O O . ARG A 1 103 ? -17.189 2.348 -4.654 1.00 92.69 103 ARG A O 1
ATOM 777 N N . PRO A 1 104 ? -19.162 2.835 -5.654 1.00 90.44 104 PRO A N 1
ATOM 778 C CA . PRO A 1 104 ? -18.612 2.900 -7.000 1.00 90.44 104 PRO A CA 1
ATOM 779 C C . PRO A 1 104 ? -17.549 3.986 -7.086 1.00 90.44 104 PRO A C 1
ATOM 781 O O . PRO A 1 104 ? -17.820 5.152 -6.790 1.00 90.44 104 PRO A O 1
ATOM 784 N N . ALA A 1 105 ? -16.333 3.597 -7.464 1.00 84.88 105 ALA A N 1
ATOM 785 C CA . ALA A 1 105 ? -15.245 4.546 -7.670 1.00 84.88 105 ALA A CA 1
ATOM 786 C C . ALA A 1 105 ? -15.199 5.046 -9.115 1.00 84.88 105 ALA A C 1
ATOM 788 O O . ALA A 1 105 ? -14.774 6.171 -9.362 1.00 84.88 105 ALA A O 1
ATOM 789 N N . SER A 1 106 ? -15.624 4.221 -10.074 1.00 83.31 106 SER A N 1
ATOM 790 C CA . SER A 1 106 ? -15.699 4.573 -11.494 1.00 83.31 106 SER A CA 1
ATOM 791 C C . SER A 1 106 ? -16.516 3.531 -12.268 1.00 83.31 106 SER A C 1
ATOM 793 O O . SER A 1 106 ? -16.999 2.556 -11.701 1.00 83.31 106 SER A O 1
ATOM 795 N N . THR A 1 107 ? -16.622 3.686 -13.591 1.00 81.12 107 THR A N 1
ATOM 796 C CA . THR A 1 107 ? -17.123 2.630 -14.496 1.00 81.12 107 THR A CA 1
ATOM 797 C C . THR A 1 107 ? -16.198 1.402 -14.572 1.00 81.12 107 THR A C 1
ATOM 799 O O . THR A 1 107 ? -16.577 0.367 -15.135 1.00 81.12 107 THR A O 1
ATOM 802 N N . ARG A 1 108 ? -14.977 1.524 -14.033 1.00 80.69 108 ARG A N 1
ATOM 803 C CA . ARG A 1 108 ? -13.951 0.481 -13.963 1.00 80.69 108 ARG A CA 1
ATOM 804 C C . ARG A 1 108 ? -14.051 -0.334 -12.671 1.00 80.69 108 ARG A C 1
ATOM 806 O O . ARG A 1 108 ? -14.005 -1.552 -12.758 1.00 80.69 108 ARG A O 1
ATOM 813 N N . VAL A 1 109 ? -14.259 0.322 -11.528 1.00 85.25 109 VAL A N 1
ATOM 814 C CA . VAL A 1 109 ? -14.308 -0.317 -10.201 1.00 85.25 109 VAL A CA 1
ATOM 815 C C . VAL A 1 109 ? -15.675 -0.108 -9.546 1.00 85.25 109 VAL A C 1
ATOM 817 O O . VAL A 1 109 ? -16.009 1.010 -9.133 1.00 85.25 109 VAL A O 1
ATOM 820 N N . GLU A 1 110 ? -16.440 -1.197 -9.420 1.00 88.38 110 GLU A N 1
ATOM 821 C CA . GLU A 1 110 ? -17.798 -1.199 -8.854 1.00 88.38 110 GLU A CA 1
ATOM 822 C C . GLU A 1 110 ? -17.807 -0.992 -7.334 1.00 88.38 110 GLU A C 1
ATOM 824 O O . GLU A 1 110 ? -18.605 -0.208 -6.826 1.00 88.38 110 GLU A O 1
ATOM 829 N N . ASN A 1 111 ? -16.914 -1.667 -6.604 1.00 91.44 111 ASN A N 1
ATOM 830 C CA . ASN A 1 111 ? -16.912 -1.663 -5.144 1.00 91.44 111 ASN A CA 1
ATOM 831 C C . ASN A 1 111 ? -15.541 -1.252 -4.611 1.00 91.44 111 ASN A C 1
ATOM 833 O O . ASN A 1 111 ? -14.592 -2.030 -4.646 1.00 91.44 111 ASN A O 1
ATOM 837 N N . ALA A 1 112 ? -15.437 -0.034 -4.077 1.00 94.12 112 ALA A N 1
ATOM 838 C CA . ALA A 1 112 ? -14.185 0.467 -3.523 1.00 94.12 112 ALA A CA 1
ATOM 839 C C . ALA A 1 112 ? -14.363 1.294 -2.253 1.00 94.12 112 ALA A C 1
ATOM 841 O O . ALA A 1 112 ? -15.370 1.977 -2.062 1.00 94.12 112 ALA A O 1
ATOM 842 N N . VAL A 1 113 ? -13.326 1.301 -1.416 1.00 95.50 113 VAL A N 1
ATOM 843 C CA . VAL A 1 113 ? -13.199 2.198 -0.262 1.00 95.50 113 VAL A CA 1
ATOM 844 C C . VAL A 1 113 ? -12.033 3.151 -0.499 1.00 95.50 113 VAL A C 1
ATOM 846 O O . VAL A 1 113 ? -10.868 2.800 -0.325 1.00 95.50 113 VAL A O 1
ATOM 849 N N . ARG A 1 114 ? -12.349 4.394 -0.878 1.00 93.56 114 ARG A N 1
ATOM 850 C CA . ARG A 1 114 ? -11.398 5.517 -0.830 1.00 93.56 114 ARG A CA 1
ATOM 851 C C . ARG A 1 114 ? -11.390 6.128 0.573 1.00 93.56 114 ARG A C 1
ATOM 853 O O . ARG A 1 114 ? -12.421 6.170 1.241 1.00 93.56 114 ARG A O 1
ATOM 860 N N . GLY A 1 115 ? -10.229 6.601 1.026 1.00 93.94 115 GLY A N 1
ATOM 861 C CA . GLY A 1 115 ? -10.073 7.174 2.366 1.00 93.94 115 GLY A CA 1
ATOM 862 C C . GLY A 1 115 ? -10.182 6.157 3.508 1.00 93.94 115 GLY A C 1
ATOM 863 O O . GLY A 1 115 ? -10.522 6.541 4.627 1.00 93.94 115 GLY A O 1
ATOM 864 N N . GLY A 1 116 ? -9.888 4.877 3.253 1.00 95.38 116 GLY A N 1
ATOM 865 C CA . GLY A 1 116 ? -9.853 3.834 4.285 1.00 95.38 116 GLY A CA 1
ATOM 866 C C . GLY A 1 116 ? -8.917 4.183 5.447 1.00 95.38 116 GLY A C 1
ATOM 867 O O . GLY A 1 116 ? -9.268 3.950 6.601 1.00 95.38 116 GLY A O 1
ATOM 868 N N . CYS A 1 117 ? -7.793 4.852 5.173 1.00 96.44 117 CYS A N 1
ATOM 869 C CA . CYS A 1 117 ? -6.846 5.332 6.188 1.00 96.44 117 CYS A CA 1
ATOM 870 C C . CYS A 1 117 ? -7.428 6.376 7.163 1.00 96.44 117 CYS A C 1
ATOM 872 O O . CYS A 1 117 ? -6.843 6.623 8.212 1.00 96.44 117 CYS A O 1
ATOM 874 N N . TYR A 1 118 ? -8.580 6.991 6.872 1.00 96.38 118 TYR A N 1
ATOM 875 C CA . TYR A 1 118 ? -9.285 7.838 7.847 1.00 96.38 118 TYR A CA 1
ATOM 876 C C . TYR A 1 118 ? -10.184 7.039 8.802 1.00 96.38 118 TYR A C 1
ATOM 878 O O . TYR A 1 118 ? -10.701 7.605 9.763 1.00 96.38 118 TYR A O 1
ATOM 886 N N . ARG A 1 119 ? -10.392 5.745 8.527 1.00 96.31 119 ARG A N 1
ATOM 887 C CA . ARG A 1 119 ? -11.275 4.839 9.279 1.00 96.31 119 ARG A CA 1
ATOM 888 C C . ARG A 1 119 ? -10.530 3.677 9.921 1.00 96.31 119 ARG A C 1
ATOM 890 O O . ARG A 1 119 ? -10.964 3.204 10.960 1.00 96.31 119 ARG A O 1
ATOM 897 N N . SER A 1 120 ? -9.414 3.240 9.352 1.00 97.44 120 SER A N 1
ATOM 898 C CA . SER A 1 120 ? -8.558 2.190 9.903 1.00 97.44 120 SER A CA 1
ATOM 899 C C . SER A 1 120 ? -7.195 2.776 10.265 1.00 97.44 120 SER A C 1
ATOM 901 O O . SER A 1 120 ? -6.476 3.281 9.400 1.00 97.44 120 SER A O 1
ATOM 903 N N . ARG A 1 121 ? -6.859 2.730 11.558 1.00 96.94 121 ARG A N 1
ATOM 904 C CA . ARG A 1 121 ? -5.539 3.100 12.079 1.00 96.94 121 ARG A CA 1
ATOM 905 C C . ARG A 1 121 ? -4.499 2.103 11.605 1.00 96.94 121 ARG A C 1
ATOM 907 O O . ARG A 1 121 ? -3.442 2.529 11.164 1.00 96.94 121 ARG A O 1
ATOM 914 N N . PHE A 1 122 ? -4.838 0.814 11.626 1.00 98.25 122 PHE A N 1
ATOM 915 C CA . PHE A 1 122 ? -3.950 -0.234 11.137 1.00 98.25 122 PHE A CA 1
ATOM 916 C C . PHE A 1 122 ? -3.547 0.010 9.677 1.00 98.25 122 PHE A C 1
ATOM 918 O O . PHE A 1 122 ? -2.364 0.067 9.362 1.00 98.25 122 PHE A O 1
ATOM 925 N N . LEU A 1 123 ? -4.527 0.237 8.794 1.00 97.69 123 LEU A N 1
ATOM 926 C CA . LEU A 1 123 ? -4.286 0.512 7.377 1.00 97.69 123 LEU A CA 1
ATOM 927 C C . LEU A 1 123 ? -3.489 1.800 7.166 1.00 97.69 123 LEU A C 1
ATOM 929 O O . LEU A 1 123 ? -2.581 1.835 6.344 1.00 97.69 123 LEU A O 1
ATOM 933 N N . ARG A 1 124 ? -3.832 2.869 7.894 1.00 97.00 124 ARG A N 1
ATOM 934 C CA . ARG A 1 124 ? -3.096 4.137 7.841 1.00 97.00 124 ARG A CA 1
ATOM 935 C C . ARG A 1 124 ? -1.629 3.935 8.205 1.00 97.00 124 ARG A C 1
ATOM 937 O O . ARG A 1 124 ? -0.765 4.386 7.465 1.00 97.00 124 ARG A O 1
ATOM 944 N N . ASP A 1 125 ? -1.371 3.285 9.331 1.00 97.81 125 ASP A N 1
ATOM 945 C CA . ASP A 1 125 ? -0.025 3.138 9.878 1.00 97.81 125 ASP A CA 1
ATOM 946 C C . ASP A 1 125 ? 0.807 2.162 9.030 1.00 97.81 125 ASP A C 1
ATOM 948 O O . ASP A 1 125 ? 1.985 2.418 8.807 1.00 97.81 125 ASP A O 1
ATOM 952 N N . LEU A 1 126 ? 0.181 1.138 8.436 1.00 97.62 126 LEU A N 1
ATOM 953 C CA . LEU A 1 126 ? 0.799 0.299 7.405 1.00 97.62 126 LEU A CA 1
ATOM 954 C C . LEU A 1 126 ? 1.207 1.118 6.167 1.00 97.62 126 LEU A C 1
ATOM 956 O O . LEU A 1 126 ? 2.346 1.028 5.719 1.00 97.62 126 LEU A O 1
ATOM 960 N N . CYS A 1 127 ? 0.306 1.940 5.616 1.00 96.25 127 CYS A N 1
ATOM 961 C CA . CYS A 1 127 ? 0.598 2.760 4.433 1.00 96.25 127 CYS A CA 1
ATOM 962 C C . CYS A 1 127 ? 1.639 3.862 4.680 1.00 96.25 127 CYS A C 1
ATOM 964 O O . CYS A 1 127 ? 2.199 4.388 3.721 1.00 96.25 127 CYS A O 1
ATOM 966 N N . LEU A 1 128 ? 1.866 4.237 5.940 1.00 96.31 128 LEU A N 1
ATOM 967 C CA . LEU A 1 128 ? 2.842 5.247 6.354 1.00 96.31 128 LEU A CA 1
ATOM 968 C C . LEU A 1 128 ? 4.095 4.634 6.995 1.00 96.31 128 LEU A C 1
ATOM 970 O O . LEU A 1 128 ? 4.938 5.381 7.491 1.00 96.31 128 LEU A O 1
ATOM 974 N N . SER A 1 129 ? 4.220 3.304 7.010 1.00 97.06 129 SER A N 1
ATOM 975 C CA . SER A 1 129 ? 5.353 2.612 7.625 1.00 97.06 129 SER A CA 1
ATOM 976 C C . SER A 1 129 ? 6.666 3.011 6.933 1.00 97.06 129 SER A C 1
ATOM 978 O O . SER A 1 129 ? 6.795 2.855 5.708 1.00 97.06 129 SER A O 1
ATOM 980 N N . PRO A 1 130 ? 7.662 3.503 7.695 1.00 96.56 130 PRO A N 1
ATOM 981 C CA . PRO A 1 130 ? 9.002 3.742 7.174 1.00 96.56 130 PRO A CA 1
ATOM 982 C C . PRO A 1 130 ? 9.642 2.468 6.618 1.00 96.56 130 PRO A C 1
ATOM 984 O O . PRO A 1 130 ? 10.275 2.521 5.572 1.00 96.56 130 PRO A O 1
ATOM 987 N N . GLU A 1 131 ? 9.417 1.319 7.258 1.00 97.88 131 GLU A N 1
ATOM 988 C CA . GLU A 1 131 ? 9.955 0.022 6.841 1.00 97.88 131 GLU A CA 1
ATOM 989 C C . GLU A 1 131 ? 9.423 -0.396 5.464 1.00 97.88 131 GLU A C 1
ATOM 991 O O . GLU A 1 131 ? 10.187 -0.834 4.602 1.00 97.88 131 GLU A O 1
ATOM 996 N N . VAL A 1 132 ? 8.118 -0.212 5.227 1.00 97.19 132 VAL A N 1
ATOM 997 C CA . VAL A 1 132 ? 7.508 -0.454 3.910 1.00 97.19 132 VAL A CA 1
ATOM 998 C C . VAL A 1 132 ? 8.059 0.531 2.878 1.00 97.19 132 VAL A C 1
ATOM 1000 O O . VAL A 1 132 ? 8.410 0.126 1.774 1.00 97.19 132 VAL A O 1
ATOM 1003 N N . THR A 1 133 ? 8.177 1.812 3.232 1.00 96.31 133 THR A N 1
ATOM 1004 C CA . THR A 1 133 ? 8.704 2.853 2.330 1.00 96.31 133 THR A CA 1
ATOM 1005 C C . THR A 1 133 ? 10.149 2.572 1.920 1.00 96.31 133 THR A C 1
ATOM 1007 O O . THR A 1 133 ? 10.508 2.721 0.751 1.00 96.31 133 THR A O 1
ATOM 1010 N N . GLU A 1 134 ? 10.976 2.124 2.863 1.00 96.06 134 GLU A N 1
ATOM 1011 C CA . GLU A 1 134 ? 12.361 1.744 2.610 1.00 96.06 134 GLU A CA 1
ATOM 1012 C C . GLU A 1 134 ? 12.436 0.524 1.687 1.00 96.06 134 GLU A C 1
ATOM 1014 O O . GLU A 1 134 ? 13.178 0.542 0.706 1.00 96.06 134 GLU A O 1
ATOM 1019 N N . ALA A 1 135 ? 11.624 -0.508 1.942 1.00 96.38 135 ALA A N 1
ATOM 1020 C CA . ALA A 1 135 ? 11.554 -1.676 1.068 1.00 96.38 135 ALA A CA 1
ATOM 1021 C C . ALA A 1 135 ? 11.121 -1.308 -0.355 1.00 96.38 135 ALA A C 1
ATOM 1023 O O . ALA A 1 135 ? 11.767 -1.729 -1.311 1.00 96.38 135 ALA A O 1
ATOM 1024 N N . MET A 1 136 ? 10.092 -0.469 -0.506 1.00 96.25 136 MET A N 1
ATOM 1025 C CA . MET A 1 136 ? 9.648 -0.016 -1.826 1.00 96.25 136 MET A CA 1
ATOM 1026 C C . MET A 1 136 ? 10.724 0.818 -2.524 1.00 96.25 136 MET A C 1
ATOM 1028 O O . MET A 1 136 ? 10.950 0.630 -3.711 1.00 96.25 136 MET A O 1
ATOM 1032 N N . SER A 1 137 ? 11.446 1.679 -1.798 1.00 95.88 137 SER A N 1
ATOM 1033 C CA . SER A 1 137 ? 12.550 2.456 -2.382 1.00 95.88 137 SER A CA 1
ATOM 1034 C C . SER A 1 137 ? 13.664 1.554 -2.919 1.00 95.88 137 SER A C 1
ATOM 1036 O O . SER A 1 137 ? 14.213 1.819 -3.988 1.00 95.88 137 SER A O 1
ATOM 1038 N N . ARG A 1 138 ? 13.981 0.460 -2.208 1.00 95.69 138 ARG A N 1
ATOM 1039 C CA . ARG A 1 138 ? 14.953 -0.539 -2.680 1.00 95.69 138 ARG A CA 1
ATOM 1040 C C . ARG A 1 138 ? 14.454 -1.278 -3.919 1.00 95.69 138 ARG A C 1
ATOM 1042 O O . ARG A 1 138 ? 15.197 -1.367 -4.888 1.00 95.69 138 ARG A O 1
ATOM 1049 N N . ILE A 1 139 ? 13.212 -1.764 -3.900 1.00 95.50 139 ILE A N 1
ATOM 1050 C CA . ILE A 1 139 ? 12.619 -2.527 -5.011 1.00 95.50 139 ILE A CA 1
ATOM 1051 C C . ILE A 1 139 ? 12.495 -1.662 -6.267 1.00 95.50 139 ILE A C 1
ATOM 1053 O O . ILE A 1 139 ? 12.842 -2.103 -7.358 1.00 95.50 139 ILE A O 1
ATOM 1057 N N . TYR A 1 140 ? 12.045 -0.416 -6.117 1.00 94.75 140 TYR A N 1
ATOM 1058 C CA . TYR A 1 140 ? 11.936 0.535 -7.220 1.00 94.75 140 TYR A CA 1
ATOM 1059 C C . TYR A 1 140 ? 13.287 1.071 -7.689 1.00 94.75 140 TYR A C 1
ATOM 1061 O O . TYR A 1 140 ? 13.350 1.661 -8.761 1.00 94.75 140 TYR A O 1
ATOM 1069 N N . GLY A 1 141 ? 14.362 0.914 -6.912 1.00 93.94 141 GLY A N 1
ATOM 1070 C CA . GLY A 1 141 ? 15.662 1.506 -7.231 1.00 93.94 141 GLY A CA 1
ATOM 1071 C C . GLY A 1 141 ? 15.654 3.040 -7.227 1.00 93.94 141 GLY A C 1
ATOM 1072 O O . GLY A 1 141 ? 16.541 3.659 -7.810 1.00 93.94 141 GLY A O 1
ATOM 1073 N N . ALA A 1 142 ? 14.662 3.660 -6.582 1.00 93.50 142 ALA A N 1
ATOM 1074 C CA . ALA A 1 142 ? 14.456 5.103 -6.553 1.00 93.50 142 ALA A CA 1
ATOM 1075 C C . ALA A 1 142 ? 13.889 5.541 -5.193 1.00 93.50 142 ALA A C 1
ATOM 1077 O O . ALA A 1 142 ? 13.099 4.802 -4.600 1.00 93.50 142 ALA A O 1
ATOM 1078 N N . PRO A 1 143 ? 14.232 6.742 -4.690 1.00 93.50 143 PRO A N 1
ATOM 1079 C CA . PRO A 1 143 ? 13.591 7.286 -3.500 1.00 93.50 143 PRO A CA 1
ATOM 1080 C C . PRO A 1 143 ? 12.083 7.422 -3.712 1.00 93.50 143 PRO A C 1
ATOM 1082 O O . PRO A 1 143 ? 11.643 8.055 -4.673 1.00 93.50 143 PRO A O 1
ATOM 1085 N N . VAL A 1 144 ? 11.289 6.873 -2.794 1.00 93.56 144 VAL A N 1
ATOM 1086 C CA . VAL A 1 144 ? 9.834 7.059 -2.784 1.00 93.56 144 VAL A CA 1
ATOM 1087 C C . VAL A 1 144 ? 9.329 7.484 -1.415 1.00 93.56 144 VAL A C 1
ATOM 1089 O O . VAL A 1 144 ? 9.999 7.331 -0.397 1.00 93.56 144 VAL A O 1
ATOM 1092 N N . ALA A 1 145 ? 8.113 8.020 -1.402 1.00 93.81 145 ALA A N 1
ATOM 1093 C CA . ALA A 1 145 ? 7.362 8.314 -0.195 1.00 93.81 145 ALA A CA 1
ATOM 1094 C C . ALA A 1 145 ? 5.904 7.858 -0.365 1.00 93.81 145 ALA A C 1
ATOM 1096 O O . ALA A 1 145 ? 5.415 7.777 -1.497 1.00 93.81 145 ALA A O 1
ATOM 1097 N N . PRO A 1 146 ? 5.184 7.597 0.742 1.00 94.25 146 PRO A N 1
ATOM 1098 C CA . PRO A 1 146 ? 3.742 7.412 0.729 1.00 94.25 146 PRO A CA 1
ATOM 1099 C C . PRO A 1 146 ? 3.014 8.491 -0.078 1.00 94.25 146 PRO A C 1
ATOM 1101 O O . PRO A 1 146 ? 3.381 9.668 -0.067 1.00 94.25 146 PRO A O 1
ATOM 1104 N N . HIS A 1 147 ? 1.937 8.085 -0.750 1.00 91.38 147 HIS A N 1
ATOM 1105 C CA . HIS A 1 147 ? 1.143 8.967 -1.598 1.00 91.38 147 HIS A CA 1
ATOM 1106 C C . HIS A 1 147 ? 0.686 10.237 -0.854 1.00 91.38 147 HIS A C 1
ATOM 1108 O O . HIS A 1 147 ? 0.011 10.170 0.174 1.00 91.38 147 HIS A O 1
ATOM 1114 N N . ALA A 1 148 ? 0.986 11.410 -1.422 1.00 89.81 148 ALA A N 1
ATOM 1115 C CA . ALA A 1 148 ? 0.766 12.712 -0.782 1.00 89.81 148 ALA A CA 1
ATOM 1116 C C . ALA A 1 148 ? -0.713 13.086 -0.568 1.00 89.81 148 ALA A C 1
ATOM 1118 O O . ALA A 1 148 ? -1.023 13.993 0.201 1.00 89.81 148 ALA A O 1
ATOM 1119 N N . MET A 1 149 ? -1.641 12.410 -1.253 1.00 90.88 149 MET A N 1
ATOM 1120 C CA . MET A 1 149 ? -3.083 12.580 -1.054 1.00 90.88 149 MET A CA 1
ATOM 1121 C C . MET A 1 149 ? -3.640 11.440 -0.186 1.00 90.88 149 MET A C 1
ATOM 1123 O O . MET A 1 149 ? -3.832 10.333 -0.701 1.00 90.88 149 MET A O 1
ATOM 1127 N N . PRO A 1 150 ? -3.998 11.691 1.088 1.00 89.12 150 PRO A N 1
ATOM 1128 C CA . PRO A 1 150 ? -4.360 10.629 2.028 1.00 89.12 150 PRO A CA 1
ATOM 1129 C C . PRO A 1 150 ? -5.624 9.839 1.671 1.00 89.12 150 PRO A C 1
ATOM 1131 O O . PRO A 1 150 ? -5.823 8.728 2.149 1.00 89.12 150 PRO A O 1
ATOM 1134 N N . VAL A 1 151 ? -6.499 10.397 0.828 1.00 90.12 151 VAL A N 1
ATOM 1135 C CA . VAL A 1 151 ? -7.702 9.699 0.341 1.00 90.12 151 VAL A CA 1
ATOM 1136 C C . VAL A 1 151 ? -7.371 8.545 -0.618 1.00 90.12 151 VAL A C 1
ATOM 1138 O O . VAL A 1 151 ? -8.175 7.620 -0.759 1.00 90.12 151 VAL A O 1
ATOM 1141 N N . HIS A 1 152 ? -6.197 8.594 -1.255 1.00 89.56 152 HIS A N 1
ATOM 1142 C CA . HIS A 1 152 ? -5.697 7.564 -2.165 1.00 89.56 152 HIS A CA 1
ATOM 1143 C C . HIS A 1 152 ? -4.791 6.539 -1.466 1.00 89.56 152 HIS A C 1
ATOM 1145 O O . HIS A 1 152 ? -4.594 5.457 -2.011 1.00 89.56 152 HIS A O 1
ATOM 1151 N N . LEU A 1 153 ? -4.304 6.830 -0.251 1.00 91.94 153 LEU A N 1
ATOM 1152 C CA . LEU A 1 153 ? -3.560 5.860 0.558 1.00 91.94 153 LEU A CA 1
ATOM 1153 C C . LEU A 1 153 ? -4.444 4.661 0.917 1.00 91.94 153 LEU A C 1
ATOM 1155 O O . LEU A 1 153 ? -5.597 4.829 1.327 1.00 91.94 153 LEU A O 1
ATOM 1159 N N . GLY A 1 154 ? -3.882 3.458 0.771 1.00 90.88 154 GLY A N 1
ATOM 1160 C CA . GLY A 1 154 ? -4.519 2.212 1.200 1.00 90.88 154 GLY A CA 1
ATOM 1161 C C . GLY A 1 154 ? -5.883 1.973 0.563 1.00 90.88 154 GLY A C 1
ATOM 1162 O O . GLY A 1 154 ? -6.782 1.432 1.205 1.00 90.88 154 GLY A O 1
ATOM 1163 N N . HIS A 1 155 ? -6.085 2.442 -0.667 1.00 91.62 155 HIS A N 1
ATOM 1164 C CA . HIS A 1 155 ? -7.344 2.232 -1.356 1.00 91.62 155 HIS A CA 1
ATOM 1165 C C . HIS A 1 155 ? -7.593 0.723 -1.559 1.00 91.62 155 HIS A C 1
ATOM 1167 O O . HIS A 1 155 ? -6.767 0.011 -2.118 1.00 91.62 155 HIS A O 1
ATOM 1173 N N . MET A 1 156 ? -8.761 0.259 -1.103 1.00 94.06 156 MET A N 1
ATOM 1174 C CA . MET A 1 156 ? -9.216 -1.121 -1.252 1.00 94.06 156 MET A CA 1
ATOM 1175 C C . MET A 1 156 ? -10.284 -1.254 -2.337 1.00 94.06 156 MET A C 1
ATOM 1177 O O . MET A 1 156 ? -11.328 -0.595 -2.261 1.00 94.06 156 MET A O 1
ATOM 1181 N N . ASN A 1 157 ? -10.048 -2.178 -3.264 1.00 93.25 157 ASN A N 1
ATOM 1182 C CA . ASN A 1 157 ? -11.049 -2.711 -4.179 1.00 93.25 157 ASN A CA 1
ATOM 1183 C C . ASN A 1 157 ? -11.664 -3.988 -3.586 1.00 93.25 157 ASN A C 1
ATOM 1185 O O . ASN A 1 157 ? -10.962 -4.800 -2.985 1.00 93.25 157 ASN A O 1
ATOM 1189 N N . PHE A 1 158 ? -12.968 -4.164 -3.771 1.00 91.06 158 PHE A N 1
ATOM 1190 C CA . PHE A 1 158 ? -13.722 -5.348 -3.365 1.00 91.06 158 PHE A CA 1
ATOM 1191 C C . PHE A 1 158 ? -14.312 -6.032 -4.595 1.00 91.06 158 PHE A C 1
ATOM 1193 O O . PHE A 1 158 ? -14.446 -5.423 -5.657 1.00 91.06 158 PHE A O 1
ATOM 1200 N N . GLU A 1 159 ? -14.683 -7.298 -4.436 1.00 87.12 159 GLU A N 1
ATOM 1201 C CA . GLU A 1 159 ? -15.310 -8.082 -5.488 1.00 87.12 159 GLU A CA 1
ATOM 1202 C C . GLU A 1 159 ? -16.555 -7.383 -6.072 1.00 87.12 159 GLU A C 1
ATOM 1204 O O . GLU A 1 159 ? -17.345 -6.791 -5.320 1.00 87.12 159 GLU A O 1
ATOM 1209 N N . PRO A 1 160 ? -16.739 -7.419 -7.404 1.00 85.56 160 PRO A N 1
ATOM 1210 C CA . PRO A 1 160 ? -17.940 -6.901 -8.046 1.00 85.56 160 PRO A CA 1
ATOM 1211 C C . PRO A 1 160 ? -19.154 -7.780 -7.727 1.00 85.56 160 PRO A C 1
ATOM 1213 O O . PRO A 1 160 ? -19.030 -8.902 -7.228 1.00 85.56 160 PRO A O 1
ATOM 1216 N N . THR A 1 161 ? -20.352 -7.286 -8.041 1.00 85.38 161 THR A N 1
ATOM 1217 C CA . THR A 1 161 ? -21.598 -8.038 -7.812 1.00 85.38 161 THR A CA 1
ATOM 1218 C C . THR A 1 161 ? -21.618 -9.353 -8.602 1.00 85.38 161 THR A C 1
ATOM 1220 O O . THR A 1 161 ? -22.136 -10.367 -8.125 1.00 85.38 161 THR A O 1
ATOM 1223 N N . HIS A 1 162 ? -21.022 -9.361 -9.796 1.00 81.81 162 HIS A N 1
ATOM 1224 C CA . HIS A 1 162 ? -20.850 -10.554 -10.617 1.00 81.81 162 HIS A CA 1
ATOM 1225 C C . HIS A 1 162 ? -19.398 -11.026 -10.550 1.00 81.81 162 HIS A C 1
ATOM 1227 O O . HIS A 1 162 ? -18.522 -10.412 -11.137 1.00 81.81 162 HIS A O 1
ATOM 1233 N N . LEU A 1 163 ? -19.137 -12.157 -9.889 1.00 77.75 163 LEU A N 1
ATOM 1234 C CA . LEU A 1 163 ? -17.772 -12.655 -9.630 1.00 77.75 163 LEU A CA 1
ATOM 1235 C C . LEU A 1 163 ? -16.951 -13.024 -10.882 1.00 77.75 163 LEU A C 1
ATOM 1237 O O . LEU A 1 163 ? -15.768 -13.327 -10.761 1.00 77.75 163 LEU A O 1
ATOM 1241 N N . VAL A 1 164 ? -17.574 -13.043 -12.063 1.00 74.38 164 VAL A N 1
ATOM 1242 C CA . VAL A 1 164 ? -16.885 -13.212 -13.353 1.00 74.38 164 VAL A CA 1
ATOM 1243 C C . VAL A 1 164 ? -16.286 -11.905 -13.872 1.00 74.38 164 VAL A C 1
ATOM 1245 O O . VAL A 1 164 ? -15.437 -11.936 -14.759 1.00 74.38 164 VAL A O 1
ATOM 1248 N N . ASP A 1 165 ? -16.731 -10.768 -13.339 1.00 74.06 165 ASP A N 1
ATOM 1249 C CA . ASP A 1 165 ? -16.218 -9.462 -13.707 1.00 74.06 165 ASP A CA 1
ATOM 1250 C C . ASP A 1 165 ? -14.896 -9.200 -12.984 1.00 74.06 165 ASP A C 1
ATOM 1252 O O . ASP A 1 165 ? -14.676 -9.613 -11.841 1.00 74.06 165 ASP A O 1
ATOM 1256 N N . ALA A 1 166 ? -14.007 -8.470 -13.652 1.00 72.19 166 ALA A N 1
ATOM 1257 C CA . ALA A 1 166 ? -12.762 -8.042 -13.043 1.00 72.19 166 ALA A CA 1
ATOM 1258 C C . ALA A 1 166 ? -13.039 -7.049 -11.902 1.00 72.19 166 ALA A C 1
ATOM 1260 O O . ALA A 1 166 ? -13.801 -6.094 -12.069 1.00 72.19 166 ALA A O 1
ATOM 1261 N N . VAL A 1 167 ? -12.368 -7.255 -10.764 1.00 72.56 167 VAL A N 1
ATOM 1262 C CA . VAL A 1 167 ? -12.328 -6.300 -9.638 1.00 72.56 167 VAL A CA 1
ATOM 1263 C C . VAL A 1 167 ? -11.849 -4.931 -10.114 1.00 72.56 167 VAL A C 1
ATOM 1265 O O . VAL A 1 167 ? -12.347 -3.893 -9.674 1.00 72.56 167 VAL A O 1
ATOM 1268 N N . ASP A 1 168 ? -10.897 -4.951 -11.043 1.00 75.00 168 ASP A N 1
ATOM 1269 C CA . ASP A 1 168 ? -10.368 -3.781 -11.704 1.00 75.00 168 ASP A CA 1
ATOM 1270 C C . ASP A 1 168 ? -10.080 -4.099 -13.175 1.00 75.00 168 ASP A C 1
ATOM 1272 O O . ASP A 1 168 ? -9.486 -5.127 -13.495 1.00 75.00 168 ASP A O 1
ATOM 1276 N N . LYS A 1 169 ? -10.548 -3.249 -14.088 1.00 77.81 169 LYS A N 1
ATOM 1277 C CA . LYS A 1 169 ? -10.388 -3.461 -15.537 1.00 77.81 169 LYS A CA 1
ATOM 1278 C C . LYS A 1 169 ? -9.039 -2.906 -15.998 1.00 77.81 169 LYS A C 1
ATOM 1280 O O . LYS A 1 169 ? -8.518 -1.981 -15.382 1.00 77.81 169 LYS A O 1
ATOM 1285 N N . TRP A 1 170 ? -8.519 -3.413 -17.118 1.00 75.25 170 TRP A N 1
ATOM 1286 C CA . TRP A 1 170 ? -7.271 -2.946 -17.739 1.00 75.25 170 TRP A CA 1
ATOM 1287 C C . TRP A 1 170 ? -7.175 -1.418 -17.818 1.00 75.25 170 TRP A C 1
ATOM 1289 O O . TRP A 1 170 ? -8.094 -0.751 -18.303 1.00 75.25 170 TRP A O 1
ATOM 1299 N N . HIS A 1 171 ? -6.061 -0.875 -17.333 1.00 75.00 171 HIS A N 1
ATOM 1300 C CA . HIS A 1 171 ? -5.780 0.555 -17.317 1.00 75.00 171 HIS A CA 1
ATOM 1301 C C . HIS A 1 171 ? -4.277 0.814 -17.160 1.00 75.00 171 HIS A C 1
ATOM 1303 O O . HIS A 1 171 ? -3.516 -0.086 -16.820 1.00 75.00 171 HIS A O 1
ATOM 1309 N N . HIS A 1 172 ? -3.886 2.068 -17.376 1.00 69.81 172 HIS A N 1
ATOM 1310 C CA . HIS A 1 172 ? -2.640 2.622 -16.859 1.00 69.81 172 HIS A CA 1
ATOM 1311 C C . HIS A 1 172 ? -2.984 3.525 -15.684 1.00 69.81 172 HIS A C 1
ATOM 1313 O O . HIS A 1 172 ? -3.967 4.276 -15.751 1.00 69.81 172 HIS A O 1
ATOM 1319 N N . ASP A 1 173 ? -2.195 3.451 -14.620 1.00 76.69 173 ASP A N 1
ATOM 1320 C CA . ASP A 1 173 ? -2.393 4.325 -13.480 1.00 76.69 173 ASP A CA 1
ATOM 1321 C C . ASP A 1 173 ? -1.889 5.741 -13.745 1.00 76.69 173 ASP A C 1
ATOM 1323 O O . ASP A 1 173 ? -1.008 6.003 -14.562 1.00 76.69 173 ASP A O 1
ATOM 1327 N N . THR A 1 174 ? -2.502 6.691 -13.045 1.00 74.56 174 THR A N 1
ATOM 1328 C CA . THR A 1 174 ? -2.097 8.101 -13.087 1.00 74.56 174 THR A CA 1
ATOM 1329 C C . THR A 1 174 ? -0.947 8.407 -12.127 1.00 74.56 174 THR A C 1
ATOM 1331 O O . THR A 1 174 ? -0.452 9.532 -12.111 1.00 74.56 174 THR A O 1
ATOM 1334 N N . ILE A 1 175 ? -0.573 7.441 -11.282 1.00 80.19 175 ILE A N 1
ATOM 1335 C CA . ILE A 1 175 ? 0.531 7.525 -10.323 1.00 80.19 175 ILE A CA 1
ATOM 1336 C C . ILE A 1 175 ? 1.696 6.727 -10.920 1.00 80.19 175 ILE A C 1
ATOM 1338 O O . ILE A 1 175 ? 1.459 5.643 -11.444 1.00 80.19 175 ILE A O 1
ATOM 1342 N N . PRO A 1 176 ? 2.937 7.239 -10.867 1.00 79.88 176 PRO A N 1
ATOM 1343 C CA . PRO A 1 176 ? 4.067 6.609 -11.548 1.00 79.88 176 PRO A CA 1
ATOM 1344 C C . PRO A 1 176 ? 4.486 5.259 -10.953 1.00 79.88 176 PRO A C 1
ATOM 1346 O O . PRO A 1 176 ? 5.103 4.473 -11.659 1.00 79.88 176 PRO A O 1
ATOM 1349 N N . LEU A 1 177 ? 4.200 5.013 -9.670 1.00 87.94 177 LEU A N 1
ATOM 1350 C CA . LEU A 1 177 ? 4.573 3.792 -8.958 1.00 87.94 177 LEU A CA 1
ATOM 1351 C C . LEU A 1 177 ? 3.465 3.396 -7.982 1.00 87.94 177 LEU A C 1
ATOM 1353 O O . LEU A 1 177 ? 3.049 4.206 -7.146 1.00 87.94 177 LEU A O 1
ATOM 1357 N N . ASP A 1 178 ? 3.038 2.145 -8.054 1.00 90.31 178 ASP A N 1
ATOM 1358 C CA . ASP A 1 178 ? 2.078 1.529 -7.154 1.00 90.31 178 ASP A CA 1
ATOM 1359 C C . ASP A 1 178 ? 2.521 0.103 -6.794 1.00 90.31 178 ASP A C 1
ATOM 1361 O O . ASP A 1 178 ? 3.278 -0.549 -7.511 1.00 90.31 178 ASP A O 1
ATOM 1365 N N . TYR A 1 179 ? 2.067 -0.381 -5.640 1.00 88.62 179 TYR A N 1
ATOM 1366 C CA . TYR A 1 179 ? 2.126 -1.804 -5.334 1.00 88.62 179 TYR A CA 1
ATOM 1367 C C . TYR A 1 179 ? 0.725 -2.276 -4.971 1.00 88.62 179 TYR A C 1
ATOM 1369 O O . TYR A 1 179 ? 0.006 -1.639 -4.193 1.00 88.62 179 TYR A O 1
ATOM 1377 N N . VAL A 1 180 ? 0.346 -3.421 -5.527 1.00 90.19 180 VAL A N 1
ATO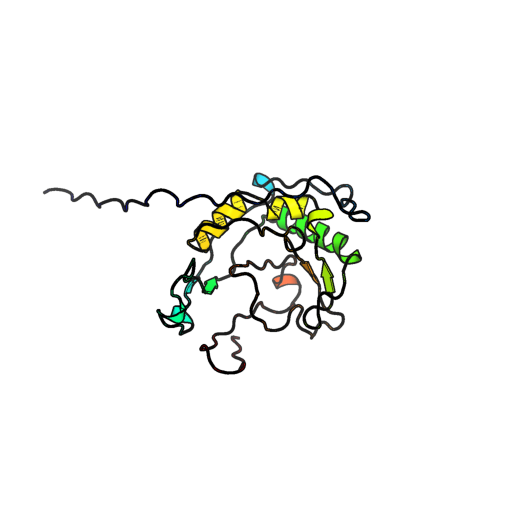M 1378 C CA . VAL A 1 180 ? -0.958 -4.037 -5.299 1.00 90.19 180 VAL A CA 1
ATOM 1379 C C . VAL A 1 180 ? -0.775 -5.237 -4.387 1.00 90.19 180 VAL A C 1
ATOM 1381 O O . VAL A 1 180 ? 0.032 -6.126 -4.646 1.00 90.19 180 VAL A O 1
ATOM 1384 N N . MET A 1 181 ? -1.549 -5.274 -3.305 1.00 90.62 181 MET A N 1
ATOM 1385 C CA . MET A 1 181 ? -1.532 -6.380 -2.355 1.00 90.62 181 MET A CA 1
ATOM 1386 C C . MET A 1 181 ? -2.899 -7.052 -2.292 1.00 90.62 181 MET A C 1
ATOM 1388 O O . MET A 1 181 ? -3.912 -6.424 -1.980 1.00 90.62 181 MET A O 1
ATOM 1392 N N . MET A 1 182 ? -2.911 -8.365 -2.515 1.00 87.88 182 MET A N 1
ATOM 1393 C CA . MET A 1 182 ? -4.093 -9.190 -2.286 1.00 87.88 182 MET A CA 1
ATOM 1394 C C . MET A 1 182 ? -4.307 -9.353 -0.780 1.00 87.88 182 MET A C 1
ATOM 1396 O O . MET A 1 182 ? -3.518 -9.996 -0.091 1.00 87.88 182 MET A O 1
ATOM 1400 N N . VAL A 1 183 ? -5.387 -8.772 -0.257 1.00 84.25 183 VAL A N 1
ATOM 1401 C CA . VAL A 1 183 ? -5.725 -8.844 1.179 1.00 84.25 183 VAL A CA 1
ATOM 1402 C C . VAL A 1 183 ? -6.268 -10.224 1.571 1.00 84.25 183 VAL A C 1
ATOM 1404 O O . VAL A 1 183 ? -6.191 -10.649 2.722 1.00 84.25 183 VAL A O 1
ATOM 1407 N N . SER A 1 184 ? -6.821 -10.948 0.606 1.00 77.38 184 SER A N 1
ATOM 1408 C CA . SER A 1 184 ? -7.334 -12.297 0.783 1.00 77.38 184 SER A CA 1
ATOM 1409 C C . SER A 1 184 ? -6.408 -13.326 0.138 1.00 77.38 184 SER A C 1
ATOM 1411 O O . SER A 1 184 ? -5.923 -13.073 -0.959 1.00 77.38 184 SER A O 1
ATOM 1413 N N . ASP A 1 185 ? -6.208 -14.492 0.770 1.00 72.12 185 ASP A N 1
ATOM 1414 C CA . ASP A 1 185 ? -5.329 -15.546 0.231 1.00 72.12 185 ASP A CA 1
ATOM 1415 C C . ASP A 1 185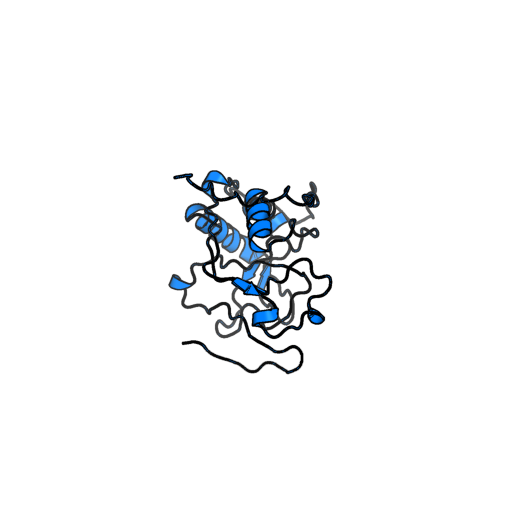 ? -5.860 -16.057 -1.125 1.00 72.12 185 ASP A C 1
ATOM 1417 O O . ASP A 1 185 ? -6.884 -16.757 -1.148 1.00 72.12 185 ASP A O 1
ATOM 1421 N N . PRO A 1 186 ? -5.179 -15.756 -2.249 1.00 65.12 186 PRO A N 1
ATOM 1422 C CA . PRO A 1 186 ? -5.660 -16.129 -3.577 1.00 65.12 186 PRO A CA 1
ATOM 1423 C C . PRO A 1 186 ? -5.715 -17.654 -3.753 1.00 65.12 186 PRO A C 1
ATOM 1425 O O . PRO A 1 186 ? -6.591 -18.169 -4.447 1.00 65.12 186 PRO A O 1
ATOM 1428 N N . ARG A 1 187 ? -4.871 -18.407 -3.029 1.00 63.84 187 ARG A N 1
ATOM 1429 C CA . ARG A 1 187 ? -4.833 -19.880 -3.082 1.00 63.84 187 ARG A CA 1
ATOM 1430 C C . ARG A 1 187 ? -6.072 -20.525 -2.466 1.00 63.84 187 ARG A C 1
ATOM 1432 O O . ARG A 1 187 ? -6.375 -21.675 -2.765 1.00 63.84 187 ARG A O 1
ATOM 1439 N N . ARG A 1 188 ? -6.769 -19.813 -1.574 1.00 61.81 188 ARG A N 1
ATOM 1440 C CA . ARG A 1 188 ? -7.974 -20.314 -0.891 1.00 61.81 188 ARG A CA 1
ATOM 1441 C C . ARG A 1 188 ? -9.265 -19.939 -1.604 1.00 61.81 188 ARG A C 1
ATOM 1443 O O . ARG A 1 188 ? -10.285 -20.570 -1.343 1.00 61.81 188 ARG A O 1
ATOM 1450 N N . LEU A 1 189 ? -9.236 -18.909 -2.445 1.00 55.34 189 LEU A N 1
ATOM 1451 C CA . LEU A 1 189 ? -10.449 -18.313 -2.997 1.00 55.34 189 LEU A CA 1
ATOM 1452 C C . LEU A 1 189 ? -10.733 -18.698 -4.449 1.00 55.34 189 LEU A C 1
ATOM 1454 O O . LEU A 1 189 ? -11.864 -18.521 -4.884 1.00 55.34 189 LEU A O 1
ATOM 1458 N N . GLY A 1 190 ? -9.759 -19.233 -5.194 1.00 45.16 190 GLY A N 1
ATOM 1459 C CA . GLY A 1 190 ? -9.944 -19.516 -6.625 1.00 45.16 190 GLY A CA 1
ATOM 1460 C C . GLY A 1 190 ? -10.309 -18.268 -7.445 1.00 45.16 190 GLY A C 1
ATOM 1461 O O . GLY A 1 190 ? -10.820 -18.392 -8.554 1.00 45.16 190 GLY A O 1
ATOM 1462 N N . LEU A 1 191 ? -10.089 -17.079 -6.874 1.00 47.03 191 LEU A N 1
ATOM 1463 C CA . LEU A 1 191 ? -10.322 -15.776 -7.487 1.00 47.03 191 LEU A CA 1
ATOM 1464 C C . LEU A 1 191 ? -9.052 -15.353 -8.239 1.00 47.03 191 LEU A C 1
ATOM 1466 O O . LEU A 1 191 ? -7.949 -15.703 -7.823 1.00 47.03 191 LEU A O 1
ATOM 1470 N N . GLY A 1 192 ? -9.251 -14.660 -9.363 1.00 49.88 192 GLY A N 1
ATOM 1471 C CA . GLY A 1 192 ? -8.297 -14.505 -10.467 1.00 49.88 192 GLY A CA 1
ATOM 1472 C C . GLY A 1 192 ? -6.895 -13.992 -10.122 1.00 49.88 192 GLY A C 1
ATOM 1473 O O . GLY A 1 192 ? -6.667 -13.340 -9.103 1.00 49.88 192 GLY A O 1
ATOM 1474 N N . ALA A 1 193 ? -5.957 -14.307 -11.017 1.00 53.34 193 ALA A N 1
ATOM 1475 C CA . ALA A 1 193 ? -4.585 -13.818 -10.989 1.00 53.34 193 ALA A CA 1
ATOM 1476 C C . ALA A 1 193 ? -4.527 -12.306 -11.275 1.00 53.34 193 ALA A C 1
ATOM 1478 O O . ALA A 1 193 ? -5.367 -11.773 -11.999 1.00 53.34 193 ALA A O 1
ATOM 1479 N N . HIS A 1 194 ? -3.522 -11.623 -10.721 1.00 48.09 194 HIS A N 1
ATOM 1480 C CA . HIS A 1 194 ? -3.112 -10.323 -11.246 1.00 48.09 194 HIS A CA 1
ATOM 1481 C C . HIS A 1 194 ? -2.315 -10.577 -12.527 1.00 48.09 194 HIS A C 1
ATOM 1483 O O . HIS A 1 194 ? -1.306 -11.280 -12.490 1.00 48.09 194 HIS A O 1
ATOM 1489 N N . GLU A 1 195 ? -2.790 -10.050 -13.651 1.00 45.41 195 GLU A N 1
ATOM 1490 C CA . GLU A 1 195 ? -2.169 -10.232 -14.961 1.00 45.41 195 GLU A CA 1
ATOM 1491 C C . GLU A 1 195 ? -1.450 -8.941 -15.362 1.00 45.41 195 GLU A C 1
ATOM 1493 O O . GLU A 1 195 ? -2.023 -7.854 -15.298 1.00 45.41 195 GLU A O 1
ATOM 1498 N N . ILE A 1 196 ? -0.190 -9.061 -15.779 1.00 46.22 196 ILE A N 1
ATOM 1499 C CA . ILE A 1 196 ? 0.595 -7.965 -16.354 1.00 46.22 196 ILE A CA 1
ATOM 1500 C C . ILE A 1 196 ? 0.700 -8.246 -17.849 1.00 46.22 196 ILE A C 1
ATOM 1502 O O . ILE A 1 196 ? 1.081 -9.348 -18.240 1.00 46.22 196 ILE A O 1
ATOM 1506 N N . LEU A 1 197 ? 0.328 -7.275 -18.683 1.00 42.72 197 LEU A N 1
ATOM 1507 C CA . LEU A 1 197 ? 0.351 -7.431 -20.134 1.00 42.72 197 LEU A CA 1
ATOM 1508 C C . LEU A 1 197 ? 1.597 -6.774 -20.729 1.00 42.72 197 LEU A C 1
ATOM 1510 O O . LEU A 1 197 ? 1.804 -5.571 -20.576 1.00 42.72 197 LEU A O 1
ATOM 1514 N N . GLU A 1 198 ? 2.376 -7.554 -21.476 1.00 39.41 198 GLU A N 1
ATOM 1515 C CA . GLU A 1 198 ? 3.409 -7.037 -22.370 1.00 39.41 198 GLU A CA 1
ATOM 1516 C C . GLU A 1 198 ? 2.751 -6.368 -23.587 1.00 39.41 198 GLU A C 1
ATOM 1518 O O . GLU A 1 198 ? 2.218 -7.044 -24.465 1.00 39.41 198 GLU A O 1
ATOM 1523 N N . MET A 1 199 ? 2.751 -5.034 -23.650 1.00 36.47 199 MET A N 1
ATOM 1524 C CA . MET A 1 199 ? 2.312 -4.289 -24.838 1.00 36.47 199 MET A CA 1
ATOM 1525 C C . MET A 1 199 ? 3.447 -3.393 -25.342 1.00 36.47 199 MET A C 1
ATOM 1527 O O . MET A 1 199 ? 3.924 -2.550 -24.581 1.00 36.47 199 MET A O 1
ATOM 1531 N N . PRO A 1 200 ? 3.832 -3.479 -26.631 1.00 37.69 200 PRO A N 1
ATOM 1532 C CA . PRO A 1 200 ? 4.603 -2.424 -27.268 1.00 37.69 200 PRO A CA 1
ATOM 1533 C C . PRO A 1 200 ? 3.754 -1.150 -27.323 1.00 37.69 200 PRO A C 1
ATOM 1535 O O . PRO A 1 200 ? 2.540 -1.210 -27.521 1.00 37.69 200 PRO A O 1
ATOM 1538 N N . SER A 1 201 ? 4.406 0.004 -27.207 1.00 44.03 201 SER A N 1
ATOM 1539 C CA . SER A 1 201 ? 3.836 1.342 -26.972 1.00 44.03 201 SER A CA 1
ATOM 1540 C C . SER A 1 201 ? 2.785 1.877 -27.972 1.00 44.03 201 SER A C 1
ATOM 1542 O O . SER A 1 201 ? 2.461 3.066 -27.919 1.00 44.03 201 SER A O 1
ATOM 1544 N N . ARG A 1 202 ? 2.244 1.077 -28.911 1.00 38.06 202 ARG A N 1
ATOM 1545 C CA . ARG A 1 202 ? 1.406 1.572 -30.023 1.00 38.06 202 ARG A CA 1
ATOM 1546 C C . ARG A 1 202 ? 0.214 0.728 -30.509 1.00 38.06 202 ARG A C 1
ATOM 1548 O O . ARG A 1 202 ? -0.392 1.159 -31.487 1.00 38.06 202 ARG A O 1
ATOM 1555 N N . GLU A 1 203 ? -0.211 -0.368 -29.874 1.00 33.16 203 GLU A N 1
ATOM 1556 C CA . GLU A 1 203 ? -1.417 -1.099 -30.337 1.00 33.16 203 GLU A CA 1
ATOM 1557 C C . GLU A 1 203 ? -2.410 -1.499 -29.225 1.00 33.16 203 GLU A C 1
ATOM 1559 O O . GLU A 1 203 ? -2.015 -1.660 -28.072 1.00 33.16 203 GLU A O 1
ATOM 1564 N N . PRO A 1 204 ? -3.723 -1.607 -29.540 1.00 32.38 204 PRO A N 1
ATOM 1565 C CA . PRO A 1 204 ? -4.755 -1.949 -28.565 1.00 32.38 204 PRO A CA 1
ATOM 1566 C C . PRO A 1 204 ? -4.679 -3.422 -28.128 1.00 32.38 204 PRO A C 1
ATOM 1568 O O . PRO A 1 204 ? -4.471 -4.316 -28.944 1.00 32.38 204 PRO A O 1
ATOM 1571 N N . ALA A 1 205 ? -4.907 -3.631 -26.828 1.00 33.56 205 ALA A N 1
ATOM 1572 C CA . ALA A 1 205 ? -4.777 -4.877 -26.072 1.00 33.56 205 ALA A CA 1
ATOM 1573 C C . ALA A 1 205 ? -5.197 -6.165 -26.813 1.00 33.56 205 ALA A C 1
ATOM 1575 O O . ALA A 1 205 ? -6.368 -6.360 -27.147 1.00 33.56 205 ALA A O 1
ATOM 1576 N N . GLY A 1 206 ? -4.235 -7.078 -26.978 1.00 27.03 206 GLY A N 1
ATOM 1577 C CA . GLY A 1 206 ? -4.431 -8.482 -27.345 1.00 27.03 206 GLY A CA 1
ATOM 1578 C C . GLY A 1 206 ? -3.889 -9.391 -26.239 1.00 27.03 206 GLY A C 1
ATOM 1579 O O . GLY A 1 206 ? -2.793 -9.167 -25.742 1.00 27.03 206 GLY A O 1
ATOM 1580 N N . ILE A 1 207 ? -4.688 -10.377 -25.829 1.00 33.88 207 ILE A N 1
ATOM 1581 C CA . ILE A 1 207 ? -4.494 -11.229 -24.644 1.00 33.88 207 ILE A CA 1
ATOM 1582 C C . ILE A 1 207 ? -3.433 -12.315 -24.901 1.00 33.88 207 ILE A C 1
ATOM 1584 O O . ILE A 1 207 ? -3.510 -13.011 -25.915 1.00 33.88 207 ILE A O 1
ATOM 1588 N N . ALA A 1 208 ? -2.528 -12.536 -23.942 1.00 25.34 208 ALA A N 1
ATOM 1589 C CA . ALA A 1 208 ? -1.735 -13.761 -23.825 1.00 25.34 208 ALA A CA 1
ATOM 1590 C C . ALA A 1 208 ? -2.033 -14.434 -22.474 1.00 25.34 208 ALA A C 1
ATOM 1592 O O . ALA A 1 208 ? -1.842 -13.835 -21.421 1.00 25.34 208 ALA A O 1
ATOM 1593 N N . HIS A 1 209 ? -2.530 -15.673 -22.507 1.00 25.69 209 HIS A N 1
ATOM 1594 C CA . HIS A 1 209 ? -2.746 -16.496 -21.316 1.00 25.69 209 HIS A CA 1
ATOM 1595 C C . HIS A 1 209 ? -1.499 -17.347 -21.048 1.00 25.69 209 HIS A C 1
ATOM 1597 O O . HIS A 1 209 ? -1.065 -18.084 -21.936 1.00 25.69 209 HIS A O 1
ATOM 1603 N N . HIS A 1 210 ? -0.972 -17.311 -19.824 1.00 27.02 210 HIS A N 1
ATOM 1604 C CA . HIS A 1 210 ? -0.025 -18.316 -19.341 1.00 27.02 210 HIS A CA 1
ATOM 1605 C C . HIS A 1 210 ? -0.762 -19.302 -18.423 1.00 27.02 210 HIS A C 1
ATOM 1607 O O . HIS A 1 210 ? -1.365 -18.902 -17.429 1.00 27.02 210 HIS A O 1
ATOM 1613 N N . HIS A 1 211 ? -0.769 -20.573 -18.837 1.00 30.48 211 HIS A N 1
ATOM 1614 C CA . HIS A 1 211 ? -1.319 -21.720 -18.106 1.00 30.48 211 HIS A CA 1
ATOM 1615 C C . HIS A 1 211 ? -0.382 -22.203 -17.000 1.00 30.48 211 HIS A C 1
ATOM 1617 O O . HIS A 1 211 ? 0.849 -22.164 -17.229 1.00 30.48 211 HIS A O 1
#